Protein AF-0000000068905122 (afdb_homodimer)

Solvent-accessible surface area (backbone atoms only — not comparable to full-atom values): 14525 Å² total; per-residue (Å²): 110,71,64,57,56,52,46,52,52,68,70,44,74,23,54,76,51,23,64,43,33,35,35,34,49,34,92,46,61,71,64,50,44,48,46,44,34,70,67,63,60,36,47,72,39,77,87,53,64,41,82,82,46,101,44,57,51,46,34,27,42,34,54,94,25,31,40,35,43,33,44,44,88,70,76,55,68,84,64,88,59,64,88,49,57,88,70,36,57,28,42,29,34,28,23,74,31,49,69,41,43,48,59,54,44,67,71,41,76,86,61,75,55,64,42,88,77,41,31,34,53,49,85,77,51,36,36,28,40,28,56,126,113,70,62,56,56,52,46,51,53,67,71,43,74,22,52,75,51,23,65,42,33,35,34,35,47,33,92,46,59,70,64,51,45,48,45,45,34,69,66,63,60,37,47,74,40,77,87,55,65,41,82,82,45,100,45,58,51,46,34,26,43,34,54,94,23,31,40,34,42,33,43,44,89,71,76,54,68,84,63,90,60,64,88,50,59,88,71,34,55,28,42,28,33,30,23,73,32,48,70,42,44,47,59,55,44,68,70,41,75,85,59,74,53,64,45,88,75,42,32,32,56,47,85,78,51,37,35,28,42,27,57,127

pLDDT: mean 80.78, std 16.82, range [35.19, 97.88]

Sequence (264 aa):
MLQLRIRLVDAIYYGVVGVHHVGLLCKNLERSLEFYQNILGLEINEARPHDKLPYRGAWLWVGSEMIHLMELPNPDPLTGRPEHGGRDRHACIAIRDVSNLKKILEHFSSFPHFLPSCFCFTKTQNLMLSGFMLQLRIRLVDAIYYGVVGVHHVGLLCKNLERSLEFYQNILGLEINEARPHDKLPYRGAWLWVGSEMIHLMELPNPDPLTGRPEHGGRDRHACIAIRDVSNLKKILEHFSSFPHFLPSCFCFTKTQNLMLSGF

Radius of gyration: 18.65 Å; Cα contacts (8 Å, |Δi|>4): 512; chains: 2; bounding box: 43×61×41 Å

Foldseek 3Di:
DVVVVVVVCVVDDPDDDDAAEDEWEDQDAVVVCCCCCVQVVWDWDVVDDPVVDPFDWTWTDQDNHIYIYTHDDDPDDLPPDDPDLVVPDAAEHEDADVVVSVVSVVVVVPQPDCDPAWHCTDSRGSYTYHHD/DVVVVVVVCVVDDPDDDDAAEDEWEDQDAVVVCCCCCVQVVWDWDVVDDPVVDPFDWTWTDQDNHIYIYTHDDDPDDLPPDDPDLVVPDAAEHEDADVVVSVVSVVVVVPQPDCDDAWHCGDSRGSYTYHHD

Structure (mmCIF, N/CA/C/O backbone):
data_AF-0000000068905122-model_v1
#
loop_
_entity.id
_entity.type
_entity.pdbx_description
1 polymer '(rape) hypothetical protein'
#
loop_
_atom_site.group_PDB
_atom_site.id
_atom_site.type_symbol
_atom_site.label_atom_id
_atom_site.label_alt_id
_atom_site.label_comp_id
_atom_site.label_asym_id
_atom_site.label_entity_id
_atom_site.label_seq_id
_atom_site.pdbx_PDB_ins_code
_atom_site.Cartn_x
_atom_site.Cartn_y
_atom_site.Cartn_z
_atom_site.occupancy
_atom_site.B_iso_or_equiv
_atom_site.auth_seq_id
_atom_site.auth_comp_id
_atom_site.auth_asym_id
_atom_site.auth_atom_id
_atom_site.pdbx_PDB_model_num
ATOM 1 N N . MET A 1 1 ? -1.187 -32.312 -12.195 1 35.53 1 MET A N 1
ATOM 2 C CA . MET A 1 1 ? -0.309 -31.156 -12.336 1 35.53 1 MET A CA 1
ATOM 3 C C . MET A 1 1 ? -0.621 -30.094 -11.281 1 35.53 1 MET A C 1
ATOM 5 O O . MET A 1 1 ? 0.291 -29.516 -10.688 1 35.53 1 MET A O 1
ATOM 9 N N . LEU A 1 2 ? -1.905 -29.828 -11.117 1 43.34 2 LEU A N 1
ATOM 10 C CA . LEU A 1 2 ? -2.41 -28.969 -10.062 1 43.34 2 LEU A CA 1
ATOM 11 C C . LEU A 1 2 ? -2.055 -29.516 -8.68 1 43.34 2 LEU A C 1
ATOM 13 O O . LEU A 1 2 ? -1.787 -28.75 -7.754 1 43.34 2 LEU A O 1
ATOM 17 N N . GLN A 1 3 ? -2.135 -30.781 -8.641 1 45.09 3 GLN A N 1
ATOM 18 C CA . GLN A 1 3 ? -1.901 -31.469 -7.383 1 45.09 3 GLN A CA 1
ATOM 19 C C . GLN A 1 3 ? -0.448 -31.344 -6.938 1 45.09 3 GLN A C 1
ATOM 21 O O . GLN A 1 3 ? -0.168 -31.172 -5.75 1 45.09 3 GLN A O 1
ATOM 26 N N . LEU A 1 4 ? 0.314 -31.531 -7.801 1 45.06 4 LEU A N 1
ATOM 27 C CA . LEU A 1 4 ? 1.736 -31.469 -7.48 1 45.06 4 LEU A CA 1
ATOM 28 C C . LEU A 1 4 ? 2.139 -30.062 -7.051 1 45.06 4 LEU A C 1
ATOM 30 O O . LEU A 1 4 ? 3.016 -29.891 -6.199 1 45.06 4 LEU A O 1
ATOM 34 N N . ARG A 1 5 ? 1.542 -29.109 -7.773 1 49.78 5 ARG A N 1
ATOM 35 C CA . ARG A 1 5 ? 1.808 -27.688 -7.527 1 49.78 5 ARG A CA 1
ATOM 36 C C . ARG A 1 5 ? 1.405 -27.297 -6.109 1 49.78 5 ARG A C 1
ATOM 38 O O . ARG A 1 5 ? 2.119 -26.547 -5.441 1 49.78 5 ARG A O 1
ATOM 45 N N . ILE A 1 6 ? 0.269 -27.844 -5.668 1 50.56 6 ILE A N 1
ATOM 46 C CA . ILE A 1 6 ? -0.214 -27.641 -4.309 1 50.56 6 ILE A CA 1
ATOM 47 C C . ILE A 1 6 ? 0.747 -28.281 -3.312 1 50.56 6 ILE A C 1
ATOM 49 O O . ILE A 1 6 ? 1.055 -27.703 -2.27 1 50.56 6 ILE A O 1
ATOM 53 N N . ARG A 1 7 ? 1.201 -29.391 -3.797 1 49.16 7 ARG A N 1
ATOM 54 C CA . ARG A 1 7 ? 2.012 -30.188 -2.871 1 49.16 7 ARG A CA 1
ATOM 55 C C . ARG A 1 7 ? 3.344 -29.5 -2.592 1 49.16 7 ARG A C 1
ATOM 57 O O . ARG A 1 7 ? 3.869 -29.578 -1.479 1 49.16 7 ARG A O 1
ATOM 64 N N . LEU A 1 8 ? 3.91 -29 -3.555 1 50.56 8 LEU A N 1
ATOM 65 C CA . LEU A 1 8 ? 5.211 -28.375 -3.344 1 50.56 8 LEU A CA 1
ATOM 66 C C . LEU A 1 8 ? 5.082 -27.141 -2.445 1 50.56 8 LEU A C 1
ATOM 68 O O . LEU A 1 8 ? 5.93 -26.922 -1.578 1 50.56 8 LEU A O 1
ATOM 72 N N . VAL A 1 9 ? 3.986 -26.344 -2.621 1 54.88 9 VAL A N 1
ATOM 73 C CA . VAL A 1 9 ? 3.777 -25.203 -1.737 1 54.88 9 VAL A CA 1
ATOM 74 C C . VAL A 1 9 ? 3.574 -25.688 -0.304 1 54.88 9 VAL A C 1
ATOM 76 O O . VAL A 1 9 ? 4.023 -25.047 0.646 1 54.88 9 VAL A O 1
ATOM 79 N N . ASP A 1 10 ? 2.938 -26.938 -0.262 1 54.91 10 ASP A N 1
ATOM 80 C CA . ASP A 1 10 ? 2.67 -27.484 1.062 1 54.91 10 ASP A CA 1
ATOM 81 C C . ASP A 1 10 ? 3.969 -27.859 1.776 1 54.91 10 ASP A C 1
ATOM 83 O O . ASP A 1 10 ? 4.059 -27.75 3.002 1 54.91 10 ASP A O 1
ATOM 87 N N . ALA A 1 11 ? 4.988 -28.234 0.983 1 60.03 11 ALA A N 1
ATOM 88 C CA . ALA A 1 11 ? 6.191 -28.719 1.653 1 60.03 11 ALA A CA 1
ATOM 89 C C . ALA A 1 11 ? 7.156 -27.578 1.946 1 60.03 11 ALA A C 1
ATOM 91 O O . ALA A 1 11 ? 7.914 -27.625 2.918 1 60.03 11 ALA A O 1
ATOM 92 N N . ILE A 1 12 ? 7.09 -26.516 1.2 1 69.25 12 ILE A N 1
ATOM 93 C CA . ILE A 1 12 ? 8.047 -25.438 1.421 1 69.25 12 ILE A CA 1
ATOM 94 C C . ILE A 1 12 ? 7.332 -24.25 2.062 1 69.25 12 ILE A C 1
ATOM 96 O O . ILE A 1 12 ? 6.496 -23.594 1.429 1 69.25 12 ILE A O 1
ATOM 100 N N . TYR A 1 13 ? 7.559 -24.219 3.369 1 81.5 13 TYR A N 1
ATOM 101 C CA . TYR A 1 13 ? 6.941 -23.141 4.129 1 81.5 13 TYR A CA 1
ATOM 102 C C . TYR A 1 13 ? 7.766 -21.875 4.031 1 81.5 13 TYR A C 1
ATOM 104 O O . TYR A 1 13 ? 8.977 -21.875 4.281 1 81.5 13 TYR A O 1
ATOM 112 N N . TYR A 1 14 ? 7.242 -20.797 3.426 1 85.19 14 TYR A N 1
ATOM 113 C CA . TYR A 1 14 ? 7.953 -19.531 3.367 1 85.19 14 TYR A CA 1
ATOM 114 C C . TYR A 1 14 ? 7.344 -18.516 4.328 1 85.19 14 TYR A C 1
ATOM 116 O O . TYR A 1 14 ? 8.016 -17.578 4.762 1 85.19 14 TYR A O 1
ATOM 124 N N . GLY A 1 15 ? 6.102 -18.703 4.777 1 89.5 15 GLY A N 1
ATOM 125 C CA . GLY A 1 15 ? 5.488 -17.969 5.871 1 89.5 15 GLY A CA 1
ATOM 126 C C . GLY A 1 15 ? 5.195 -16.516 5.52 1 89.5 15 GLY A C 1
ATOM 127 O O . GLY A 1 15 ? 6.055 -15.648 5.676 1 89.5 15 GLY A O 1
ATOM 128 N N . VAL A 1 16 ? 4.023 -16.234 5.031 1 91.5 16 VAL A N 1
ATOM 129 C CA . VAL A 1 16 ? 3.557 -14.859 4.836 1 91.5 16 VAL A CA 1
ATOM 130 C C . VAL A 1 16 ? 3.254 -14.219 6.188 1 91.5 16 VAL A C 1
ATOM 132 O O . VAL A 1 16 ? 2.504 -14.781 6.992 1 91.5 16 VAL A O 1
ATOM 135 N N . VAL A 1 17 ? 3.826 -13.023 6.496 1 94.81 17 VAL A N 1
ATOM 136 C CA . VAL A 1 17 ? 3.664 -12.383 7.797 1 94.81 17 VAL A CA 1
ATOM 137 C C . VAL A 1 17 ? 2.551 -11.344 7.727 1 94.81 17 VAL A C 1
ATOM 139 O O . VAL A 1 17 ? 1.572 -11.414 8.477 1 94.81 17 VAL A O 1
ATOM 142 N N . GLY A 1 18 ? 2.641 -10.367 6.875 1 96.94 18 GLY A N 1
ATOM 143 C CA . GLY A 1 18 ? 1.735 -9.242 6.703 1 96.94 18 GLY A CA 1
ATOM 144 C C . GLY A 1 18 ? 2.336 -8.109 5.887 1 96.94 18 GLY A C 1
ATOM 145 O O . GLY A 1 18 ? 3.432 -8.25 5.34 1 96.94 18 GLY A O 1
ATOM 146 N N . VAL A 1 19 ? 1.616 -7.059 5.742 1 97.38 19 VAL A N 1
ATOM 147 C CA . VAL A 1 19 ? 2.174 -5.867 5.109 1 97.38 19 VAL A CA 1
ATOM 148 C C . VAL A 1 19 ? 3.309 -5.312 5.969 1 97.38 19 VAL A C 1
ATOM 150 O O . VAL A 1 19 ? 3.125 -5.059 7.16 1 97.38 19 VAL A O 1
ATOM 153 N N . HIS A 1 20 ? 4.473 -5.254 5.363 1 96.62 20 HIS A N 1
ATOM 154 C CA . HIS A 1 20 ? 5.609 -4.684 6.078 1 96.62 20 HIS A CA 1
ATOM 155 C C . HIS A 1 20 ? 5.629 -3.164 5.965 1 96.62 20 HIS A C 1
ATOM 157 O O . HIS A 1 20 ? 5.812 -2.463 6.961 1 96.62 20 HIS A O 1
ATOM 163 N N . HIS A 1 21 ? 5.523 -2.715 4.766 1 96.75 21 HIS A N 1
ATOM 164 C CA . HIS A 1 21 ? 5.484 -1.275 4.539 1 96.75 21 H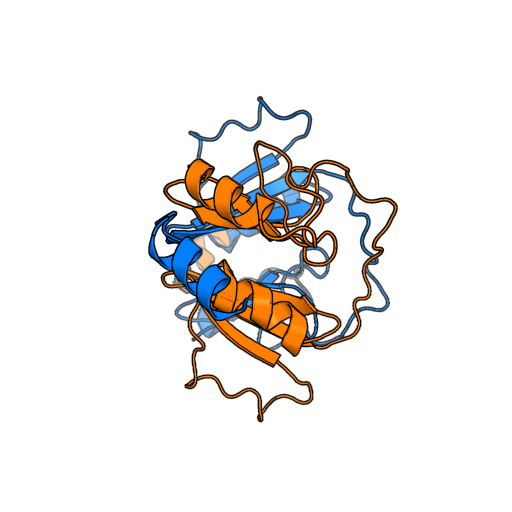IS A CA 1
ATOM 165 C C . HIS A 1 21 ? 4.84 -0.943 3.199 1 96.75 21 HIS A C 1
ATOM 167 O O . HIS A 1 21 ? 4.648 -1.828 2.361 1 96.75 21 HIS A O 1
ATOM 173 N N . VAL A 1 22 ? 4.496 0.319 3.094 1 96.5 22 VAL A N 1
ATOM 174 C CA . VAL A 1 22 ? 4.09 0.895 1.815 1 96.5 22 VAL A CA 1
ATOM 175 C C . VAL A 1 22 ? 5.059 2.008 1.42 1 96.5 22 VAL A C 1
ATOM 177 O O . VAL A 1 22 ? 5.43 2.838 2.252 1 96.5 22 VAL A O 1
ATOM 180 N N . GLY A 1 23 ? 5.504 1.913 0.199 1 94.56 23 GLY A N 1
ATOM 181 C CA . GLY A 1 23 ? 6.324 2.969 -0.371 1 94.56 23 GLY A CA 1
ATOM 182 C C . GLY A 1 23 ? 5.52 4.004 -1.138 1 94.56 23 GLY A C 1
ATOM 183 O O . GLY A 1 23 ? 4.781 3.66 -2.061 1 94.56 23 GLY A O 1
ATOM 184 N N . LEU A 1 24 ? 5.664 5.25 -0.763 1 94.38 24 LEU A N 1
ATOM 185 C CA . LEU A 1 24 ? 4.941 6.344 -1.398 1 94.38 24 LEU A CA 1
ATOM 186 C C . LEU A 1 24 ? 5.906 7.344 -2.025 1 94.38 24 LEU A C 1
ATOM 188 O O . LEU A 1 24 ? 6.926 7.691 -1.424 1 94.38 24 LEU A O 1
ATOM 192 N N . LEU A 1 25 ? 5.547 7.758 -3.205 1 93 25 LEU A N 1
ATOM 193 C CA . LEU A 1 25 ? 6.332 8.797 -3.865 1 93 25 LEU A CA 1
ATOM 194 C C . LEU A 1 25 ? 5.848 10.188 -3.461 1 93 25 LEU A C 1
ATOM 196 O O . LEU A 1 25 ? 4.645 10.406 -3.311 1 93 25 LEU A O 1
ATOM 200 N N . CYS A 1 26 ? 6.758 11.055 -3.256 1 92 26 CYS A N 1
ATOM 201 C CA . CYS A 1 26 ? 6.402 12.438 -2.971 1 92 26 CYS A CA 1
ATOM 202 C C . CYS A 1 26 ? 7.289 13.398 -3.744 1 92 26 CYS A C 1
ATOM 204 O O . CYS A 1 26 ? 8.414 13.062 -4.109 1 92 26 CYS A O 1
ATOM 206 N N . LYS A 1 27 ? 6.773 14.609 -3.975 1 91 27 LYS A N 1
ATOM 207 C CA . LYS A 1 27 ? 7.492 15.648 -4.707 1 91 27 LYS A CA 1
ATOM 208 C C . LYS A 1 27 ? 8.398 16.453 -3.773 1 91 27 LYS A C 1
ATOM 210 O O . LYS A 1 27 ? 9.453 16.938 -4.188 1 91 27 LYS A O 1
ATOM 215 N N . ASN A 1 28 ? 7.961 16.625 -2.576 1 91.5 28 ASN A N 1
ATOM 216 C CA . ASN A 1 28 ? 8.656 17.406 -1.555 1 91.5 28 ASN A CA 1
ATOM 217 C C . ASN A 1 28 ? 8.609 16.703 -0.197 1 91.5 28 ASN A C 1
ATOM 219 O O . ASN A 1 28 ? 7.551 16.609 0.419 1 91.5 28 ASN A O 1
ATOM 223 N N . LEU A 1 29 ? 9.773 16.281 0.259 1 92.88 29 LEU A N 1
ATOM 224 C CA . LEU A 1 29 ? 9.852 15.461 1.467 1 92.88 29 LEU A CA 1
ATOM 225 C C . LEU A 1 29 ? 9.414 16.25 2.689 1 92.88 29 LEU A C 1
ATOM 227 O O . LEU A 1 29 ? 8.648 15.758 3.518 1 92.88 29 LEU A O 1
ATOM 231 N N . GLU A 1 30 ? 9.898 17.5 2.789 1 91.44 30 GLU A N 1
ATOM 232 C CA . GLU A 1 30 ? 9.57 18.328 3.949 1 91.44 30 GLU A CA 1
ATOM 233 C C . GLU A 1 30 ? 8.07 18.562 4.051 1 91.44 30 GLU A C 1
ATOM 235 O O . GLU A 1 30 ? 7.492 18.484 5.137 1 91.44 30 GLU A O 1
ATOM 240 N N . ARG A 1 31 ? 7.441 18.812 2.934 1 86.69 31 ARG A N 1
ATOM 241 C CA . ARG A 1 31 ? 5.996 19.016 2.922 1 86.69 31 ARG A CA 1
ATOM 242 C C . ARG A 1 31 ? 5.262 17.75 3.336 1 86.69 31 ARG A C 1
ATOM 244 O O . ARG A 1 31 ? 4.285 17.812 4.09 1 86.69 31 ARG A O 1
ATOM 251 N N . SER A 1 32 ? 5.691 16.641 2.791 1 89.69 32 SER A N 1
ATOM 252 C CA . SER A 1 32 ? 5.074 15.367 3.164 1 89.69 32 SER A CA 1
ATOM 253 C C . SER A 1 32 ? 5.246 15.086 4.652 1 89.69 32 SER A C 1
ATOM 255 O O . SER A 1 32 ? 4.312 14.625 5.316 1 89.69 32 SER A O 1
ATOM 257 N N . LEU A 1 33 ? 6.379 15.383 5.156 1 90.06 33 LEU A N 1
ATOM 258 C CA . LEU A 1 33 ? 6.652 15.117 6.566 1 90.06 33 LEU A CA 1
ATOM 259 C C . LEU A 1 33 ? 5.805 16.016 7.465 1 90.06 33 LEU A C 1
ATOM 261 O O . LEU A 1 33 ? 5.422 15.609 8.562 1 90.06 33 LEU A O 1
ATOM 265 N N . GLU A 1 34 ? 5.438 17.172 7.008 1 84.81 34 GLU A N 1
ATOM 266 C CA . GLU A 1 34 ? 4.516 18.016 7.754 1 84.81 34 GLU A CA 1
ATOM 267 C C . GLU A 1 34 ? 3.176 17.328 7.973 1 84.81 34 GLU A C 1
ATOM 269 O O . GLU A 1 34 ? 2.611 17.375 9.07 1 84.81 34 GLU A O 1
ATOM 274 N N . PHE A 1 35 ? 2.752 16.641 6.996 1 83.31 35 PHE A N 1
ATOM 275 C CA . PHE A 1 35 ? 1.479 15.938 7.102 1 83.31 35 PHE A CA 1
ATOM 276 C C . PHE A 1 35 ? 1.614 14.695 7.98 1 83.31 35 PHE A C 1
ATOM 278 O O . PHE A 1 35 ? 0.872 14.531 8.953 1 83.31 35 PHE A O 1
ATOM 285 N N . TYR A 1 36 ? 2.568 13.867 7.676 1 90.5 36 TYR A N 1
ATOM 286 C CA . TYR A 1 36 ? 2.643 12.547 8.297 1 90.5 36 TYR A CA 1
ATOM 287 C C . TYR A 1 36 ? 3.102 12.656 9.75 1 90.5 36 TYR A C 1
ATOM 289 O O . TYR A 1 36 ? 2.646 11.898 10.602 1 90.5 36 TYR A O 1
ATOM 297 N N . GLN A 1 37 ? 3.992 13.586 9.969 1 90.62 37 GLN A N 1
ATOM 298 C CA . GLN A 1 37 ? 4.477 13.719 11.336 1 90.62 37 GLN A CA 1
ATOM 299 C C . GLN A 1 37 ? 3.607 14.688 12.133 1 90.62 37 GLN A C 1
ATOM 301 O O . GLN A 1 37 ? 3.152 14.359 13.234 1 90.62 37 GLN A O 1
ATOM 306 N N . ASN A 1 38 ? 3.303 15.828 11.594 1 83.75 38 ASN A N 1
ATOM 307 C CA . ASN A 1 38 ? 2.686 16.891 12.391 1 83.75 38 ASN A CA 1
ATOM 308 C C . ASN A 1 38 ? 1.17 16.719 12.453 1 83.75 38 ASN A C 1
ATOM 310 O O . ASN A 1 38 ? 0.543 17.109 13.445 1 83.75 38 ASN A O 1
ATOM 314 N N . ILE A 1 39 ? 0.672 16.156 11.438 1 81.94 39 ILE A N 1
ATOM 315 C CA . ILE A 1 39 ? -0.778 16 11.43 1 81.94 39 ILE A CA 1
ATOM 316 C C . ILE A 1 39 ? -1.146 14.594 11.891 1 81.94 39 ILE A C 1
ATOM 318 O O . ILE A 1 39 ? -1.949 14.422 12.805 1 81.94 39 ILE A O 1
ATOM 322 N N . LEU A 1 40 ? -0.486 13.594 11.289 1 86.38 40 LEU A N 1
ATOM 323 C CA . LEU A 1 40 ? -0.854 12.227 11.633 1 86.38 40 LEU A CA 1
ATOM 324 C C . LEU A 1 40 ? -0.09 11.75 12.867 1 86.38 40 LEU A C 1
ATOM 326 O O . LEU A 1 40 ? -0.405 10.703 13.43 1 86.38 40 LEU A O 1
ATOM 330 N N . GLY A 1 41 ? 0.927 12.461 13.203 1 88.12 41 GLY A N 1
ATOM 331 C CA . GLY A 1 41 ? 1.648 12.156 14.43 1 88.12 41 GLY A CA 1
ATOM 332 C C . GLY A 1 41 ? 2.545 10.938 14.305 1 88.12 41 GLY A C 1
ATOM 333 O O . GLY A 1 41 ? 2.859 10.289 15.305 1 88.12 41 GLY A O 1
ATOM 334 N N . LEU A 1 42 ? 2.93 10.586 13.117 1 93.06 42 LEU A N 1
ATOM 335 C CA . LEU A 1 42 ? 3.77 9.406 12.938 1 93.06 42 LEU A CA 1
ATOM 336 C C . LEU A 1 42 ? 5.211 9.703 13.328 1 93.06 42 LEU A C 1
ATOM 338 O O . LEU A 1 42 ? 5.68 10.836 13.188 1 93.06 42 LEU A O 1
ATOM 342 N N . GLU A 1 43 ? 5.867 8.648 13.805 1 95.56 43 GLU A N 1
ATOM 343 C CA . GLU A 1 43 ? 7.258 8.773 14.234 1 95.56 43 GLU A CA 1
ATOM 344 C C . GLU A 1 43 ? 8.211 8.242 13.172 1 95.56 43 GLU A C 1
ATOM 346 O O . GLU A 1 43 ? 7.945 7.219 12.539 1 95.56 43 GLU A O 1
ATOM 351 N N . ILE A 1 44 ? 9.352 8.906 13.062 1 95.69 44 ILE A N 1
ATOM 352 C CA . ILE A 1 44 ? 10.391 8.453 12.148 1 95.69 44 ILE A CA 1
ATOM 353 C C . ILE A 1 44 ? 11.078 7.211 12.711 1 95.69 44 ILE A C 1
ATOM 355 O O . ILE A 1 44 ? 11.359 7.145 13.914 1 95.69 44 ILE A O 1
ATOM 359 N N . ASN A 1 45 ? 11.227 6.199 11.891 1 96.25 45 ASN A N 1
ATOM 360 C CA . ASN A 1 45 ? 12.109 5.086 12.227 1 96.25 45 ASN A CA 1
ATOM 361 C C . ASN A 1 45 ? 13.555 5.395 11.867 1 96.25 45 ASN A C 1
ATOM 363 O O . ASN A 1 45 ? 13.977 5.199 10.719 1 96.25 45 ASN A O 1
ATOM 367 N N . GLU A 1 46 ? 14.367 5.738 12.773 1 89.69 46 GLU A N 1
ATOM 368 C CA . GLU A 1 46 ? 15.742 6.18 12.562 1 89.69 46 GLU A CA 1
ATOM 369 C C . GLU A 1 46 ? 16.656 5 12.258 1 89.69 46 GLU A C 1
ATOM 371 O O . GLU A 1 46 ? 17.781 5.188 11.781 1 89.69 46 GLU A O 1
ATOM 376 N N . ALA A 1 47 ? 16.203 3.855 12.586 1 89.81 47 ALA A N 1
ATOM 377 C CA . ALA A 1 47 ? 17.016 2.67 12.344 1 89.81 47 ALA A CA 1
ATOM 378 C C . ALA A 1 47 ? 17.109 2.359 10.852 1 89.81 47 ALA A C 1
ATOM 380 O O . ALA A 1 47 ? 17.984 1.604 10.414 1 89.81 47 ALA A O 1
ATOM 381 N N . ARG A 1 48 ? 16.125 2.869 10.117 1 85.94 48 ARG A N 1
ATOM 382 C CA . ARG A 1 48 ? 16.172 2.717 8.664 1 85.94 48 ARG A CA 1
ATOM 383 C C . ARG A 1 48 ? 16.75 3.965 8 1 85.94 48 ARG A C 1
ATOM 385 O O . ARG A 1 48 ? 16 4.891 7.664 1 85.94 48 ARG A O 1
ATOM 392 N N . PRO A 1 49 ? 18.031 3.881 7.812 1 72.38 49 PRO A N 1
ATOM 393 C CA . PRO A 1 49 ? 18.656 5.109 7.312 1 72.38 49 PRO A CA 1
ATOM 394 C C . PRO A 1 49 ? 18.266 5.422 5.867 1 72.38 49 PRO A C 1
ATOM 396 O O . PRO A 1 49 ? 18.109 4.508 5.055 1 72.38 49 PRO A O 1
ATOM 399 N N . HIS A 1 50 ? 18.062 6.703 5.66 1 73.56 50 HIS A N 1
ATOM 400 C CA . HIS A 1 50 ? 17.766 7.188 4.316 1 73.56 50 HIS A CA 1
ATOM 401 C C . HIS A 1 50 ? 19.047 7.477 3.543 1 73.56 50 HIS A C 1
ATOM 403 O O . HIS A 1 50 ? 19.031 7.562 2.314 1 73.56 50 HIS A O 1
ATOM 409 N N . ASP A 1 51 ? 20.094 7.453 4.191 1 77.44 51 ASP A N 1
ATOM 410 C CA . ASP A 1 51 ? 21.344 7.863 3.555 1 77.44 51 ASP A CA 1
ATOM 411 C C . ASP A 1 51 ? 21.922 6.734 2.705 1 77.44 51 ASP A C 1
ATOM 413 O O . ASP A 1 51 ? 22.844 6.953 1.92 1 77.44 51 ASP A O 1
ATOM 417 N N . LYS A 1 52 ? 21.297 5.656 2.799 1 80.81 52 LYS A N 1
ATOM 418 C CA . LYS A 1 52 ? 21.844 4.531 2.041 1 80.81 52 LYS A CA 1
ATOM 419 C C . LYS A 1 52 ? 21.172 4.414 0.677 1 80.81 52 LYS A C 1
ATOM 421 O O . LYS A 1 52 ? 21.594 3.613 -0.161 1 80.81 52 LYS A O 1
ATOM 426 N N . LEU A 1 53 ? 20.219 5.254 0.52 1 87.06 53 LEU A N 1
ATOM 427 C CA . LEU A 1 53 ? 19.5 5.215 -0.751 1 87.06 53 LEU A CA 1
ATOM 428 C C . LEU A 1 53 ? 19.859 6.426 -1.608 1 87.06 53 LEU A C 1
ATOM 430 O O . LEU A 1 53 ? 20.203 7.484 -1.081 1 87.06 53 LEU A O 1
ATOM 434 N N . PRO A 1 54 ? 19.875 6.309 -2.857 1 91.25 54 PRO A N 1
ATOM 435 C CA . PRO A 1 54 ? 20.281 7.387 -3.76 1 91.25 54 PRO A CA 1
ATOM 436 C C . PRO A 1 54 ? 19.188 8.445 -3.943 1 91.25 54 PRO A C 1
ATOM 438 O O . PRO A 1 54 ? 19.078 9.039 -5.02 1 91.25 54 PRO A O 1
ATOM 441 N N . TYR A 1 55 ? 18.312 8.586 -3.062 1 94.44 55 TYR A N 1
ATOM 442 C CA . TYR A 1 55 ? 17.266 9.602 -3.062 1 94.44 55 TYR A CA 1
ATOM 443 C C . TYR A 1 55 ? 16.875 9.992 -1.641 1 94.44 55 TYR A C 1
ATOM 445 O O . TYR A 1 55 ? 17.109 9.227 -0.698 1 94.44 55 TYR A O 1
ATOM 453 N N . ARG A 1 56 ? 16.359 11.164 -1.487 1 95.06 56 ARG A N 1
ATOM 454 C CA . ARG A 1 56 ? 15.867 11.594 -0.182 1 95.06 56 ARG A CA 1
ATOM 455 C C . ARG A 1 56 ? 14.578 10.875 0.187 1 95.06 56 ARG A C 1
ATOM 457 O O . ARG A 1 56 ? 13.734 10.617 -0.675 1 95.06 56 ARG A O 1
ATOM 464 N N . GLY A 1 57 ? 14.461 10.531 1.472 1 95.88 57 GLY A N 1
ATOM 465 C CA . GLY A 1 57 ? 13.258 9.875 1.968 1 95.88 57 GLY A CA 1
ATOM 466 C C . GLY A 1 57 ? 13.219 9.773 3.48 1 95.88 57 GLY A C 1
ATOM 467 O O . GLY A 1 57 ? 14.039 10.383 4.172 1 95.88 57 GLY A O 1
ATOM 468 N N . ALA A 1 58 ? 12.188 9.109 3.951 1 95.75 58 ALA A N 1
ATOM 469 C CA . ALA A 1 58 ? 12.008 8.867 5.379 1 95.75 58 ALA A CA 1
ATOM 470 C C . ALA A 1 58 ? 11.141 7.633 5.617 1 95.75 58 ALA A C 1
ATOM 472 O O . ALA A 1 58 ? 10.195 7.375 4.863 1 95.75 58 ALA A O 1
ATOM 473 N N . TRP A 1 59 ? 11.516 6.938 6.645 1 97.19 59 TRP A N 1
ATOM 474 C CA . TRP A 1 59 ? 10.703 5.824 7.121 1 97.19 59 TRP A CA 1
ATOM 475 C C . TRP A 1 59 ? 9.898 6.227 8.359 1 97.19 59 TRP A C 1
ATOM 477 O O . TRP A 1 59 ? 10.461 6.75 9.32 1 97.19 59 TRP A O 1
ATOM 487 N N . LEU A 1 60 ? 8.578 6.012 8.266 1 96.75 60 LEU A N 1
ATOM 488 C CA . LEU A 1 60 ? 7.707 6.371 9.383 1 96.75 60 LEU A CA 1
ATOM 489 C C . LEU A 1 60 ? 6.941 5.152 9.891 1 96.75 60 LEU A C 1
ATOM 491 O O . LEU A 1 60 ? 6.395 4.387 9.094 1 96.75 60 LEU A O 1
ATOM 495 N N . TRP A 1 61 ? 6.895 5.008 11.172 1 97.44 61 TRP A N 1
ATOM 496 C CA . TRP A 1 61 ? 6.066 3.967 11.766 1 97.44 61 TRP A CA 1
ATOM 497 C C . TRP A 1 61 ? 4.586 4.297 11.617 1 97.44 61 TRP A C 1
ATOM 499 O O . TRP A 1 61 ? 4.176 5.449 11.781 1 97.44 61 TRP A O 1
ATOM 509 N N . VAL A 1 62 ? 3.803 3.387 11.312 1 97.19 62 VAL A N 1
ATOM 510 C CA . VAL A 1 62 ? 2.346 3.428 11.367 1 97.19 62 VAL A CA 1
ATOM 511 C C . VAL A 1 62 ? 1.813 2.1 11.906 1 97.19 62 VAL A C 1
ATOM 513 O O . VAL A 1 62 ? 1.64 1.143 11.148 1 97.19 62 VAL A O 1
ATOM 516 N N . GLY A 1 63 ? 1.503 2.051 13.164 1 96 63 GLY A N 1
ATOM 517 C CA . GLY A 1 63 ? 1.32 0.763 13.82 1 96 63 GLY A CA 1
ATOM 518 C C . GLY A 1 63 ? 2.562 -0.107 13.781 1 96 63 GLY A C 1
ATOM 519 O O . GLY A 1 63 ? 3.652 0.341 14.148 1 96 63 GLY A O 1
ATOM 520 N N . SER A 1 64 ? 2.396 -1.363 13.484 1 96.25 64 SER A N 1
ATOM 521 C CA . SER A 1 64 ? 3.527 -2.277 13.344 1 96.25 64 SER A CA 1
ATOM 522 C C . SER A 1 64 ? 4.137 -2.203 11.953 1 96.25 64 SER A C 1
ATOM 524 O O . SER A 1 64 ? 5.184 -2.801 11.688 1 96.25 64 SER A O 1
ATOM 526 N N . GLU A 1 65 ? 3.494 -1.483 11.078 1 97.88 65 GLU A N 1
ATOM 527 C CA . GLU A 1 65 ? 3.965 -1.319 9.703 1 97.88 65 GLU A CA 1
ATOM 528 C C . GLU A 1 65 ? 4.699 0.006 9.531 1 97.88 65 GLU A C 1
ATOM 530 O O . GLU A 1 65 ? 5.016 0.683 10.508 1 97.88 65 GLU A O 1
ATOM 535 N N . MET A 1 66 ?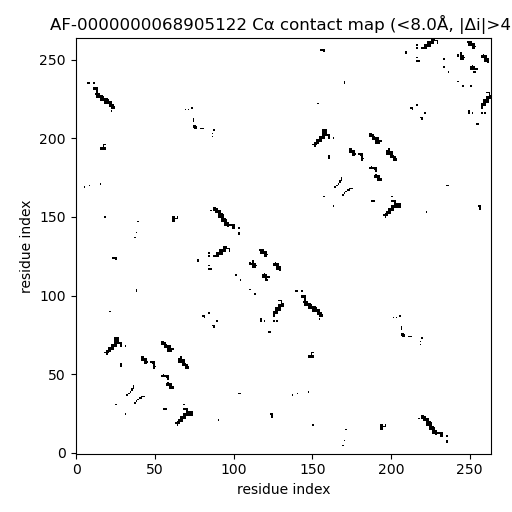 5.082 0.259 8.25 1 97.56 66 MET A N 1
ATOM 536 C CA . MET A 1 66 ? 5.781 1.515 7.988 1 97.56 66 MET A CA 1
ATOM 537 C C . MET A 1 66 ? 5.316 2.133 6.672 1 97.56 66 MET A C 1
ATOM 539 O O . MET A 1 66 ? 4.797 1.433 5.801 1 97.56 66 MET A O 1
ATOM 543 N N . ILE A 1 67 ? 5.477 3.416 6.656 1 96.62 67 ILE A N 1
ATOM 544 C CA . ILE A 1 67 ? 5.445 4.168 5.406 1 96.62 67 ILE A CA 1
ATOM 545 C C . ILE A 1 67 ? 6.859 4.59 5.02 1 96.62 67 ILE A C 1
ATOM 547 O O . ILE A 1 67 ? 7.598 5.141 5.84 1 96.62 67 ILE A O 1
ATOM 551 N N . HIS A 1 68 ? 7.238 4.254 3.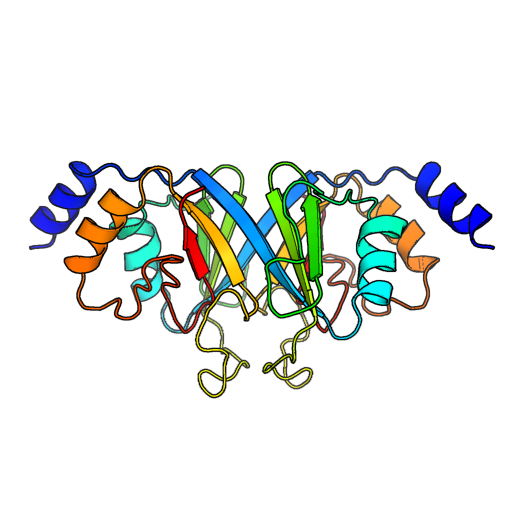846 1 95.94 68 HIS A N 1
ATOM 552 C CA . HIS A 1 68 ? 8.469 4.777 3.256 1 95.94 68 HIS A CA 1
ATOM 553 C C . HIS A 1 68 ? 8.172 5.914 2.283 1 95.94 68 HIS A C 1
ATOM 555 O O . HIS A 1 68 ? 7.656 5.684 1.189 1 95.94 68 HIS A O 1
ATOM 561 N N . LEU A 1 69 ? 8.461 7.113 2.766 1 95.19 69 LEU A N 1
ATOM 562 C CA . LEU A 1 69 ? 8.359 8.266 1.878 1 95.19 69 LEU A CA 1
ATOM 563 C C . LEU A 1 69 ? 9.602 8.383 0.998 1 95.19 69 LEU A C 1
ATOM 565 O O . LEU A 1 69 ? 10.727 8.391 1.501 1 95.19 69 LEU A O 1
ATOM 569 N N . MET A 1 70 ? 9.352 8.43 -0.301 1 95 70 MET A N 1
ATOM 570 C CA . MET A 1 70 ? 10.453 8.492 -1.26 1 95 70 MET A CA 1
ATOM 571 C C . MET A 1 70 ? 10.328 9.727 -2.152 1 95 70 MET A C 1
ATOM 573 O O . MET A 1 70 ? 9.344 9.867 -2.887 1 95 70 MET A O 1
ATOM 577 N N . GLU A 1 71 ? 11.312 10.617 -2.051 1 95.12 71 GLU A N 1
ATOM 578 C CA . GLU A 1 71 ? 11.32 11.773 -2.934 1 95.12 71 GLU A CA 1
ATOM 579 C C . GLU A 1 71 ? 11.891 11.43 -4.305 1 95.12 71 GLU A C 1
ATOM 581 O O . GLU A 1 71 ? 13.094 11.586 -4.539 1 95.12 71 GLU A O 1
ATOM 586 N N . LEU A 1 72 ? 11.039 10.992 -5.164 1 95.31 72 LEU A N 1
ATOM 587 C CA . LEU A 1 72 ? 11.336 10.523 -6.516 1 95.31 72 LEU A CA 1
ATOM 588 C C . LEU A 1 72 ? 10.266 10.977 -7.5 1 95.31 72 LEU A C 1
ATOM 590 O O . LEU A 1 72 ? 9.125 11.242 -7.102 1 95.31 72 LEU A O 1
ATOM 594 N N . PRO A 1 73 ? 10.672 11.078 -8.805 1 94.25 73 PRO A N 1
ATOM 595 C CA . PRO A 1 73 ? 9.641 11.398 -9.789 1 94.25 73 PRO A CA 1
ATOM 596 C C . PRO A 1 73 ? 8.5 10.383 -9.797 1 94.25 73 PRO A C 1
ATOM 598 O O . PRO A 1 73 ? 8.734 9.188 -9.641 1 94.25 73 PRO A O 1
ATOM 601 N N . ASN A 1 74 ? 7.312 10.859 -9.953 1 92.19 74 ASN A N 1
ATOM 602 C CA . ASN A 1 74 ? 6.117 10.031 -10.055 1 92.19 74 ASN A CA 1
ATOM 603 C C . ASN A 1 74 ? 5.734 9.766 -11.508 1 92.19 74 ASN A C 1
ATOM 605 O O . ASN A 1 74 ? 5.336 10.688 -12.219 1 92.19 74 ASN A O 1
ATOM 609 N N . PRO A 1 75 ? 5.797 8.562 -11.938 1 92.19 75 PRO A N 1
ATOM 610 C CA . PRO A 1 75 ? 5.457 8.273 -13.336 1 92.19 75 PRO A CA 1
ATOM 611 C C . PRO A 1 75 ? 3.949 8.188 -13.57 1 92.19 75 PRO A C 1
ATOM 613 O O . PRO A 1 75 ? 3.502 8.078 -14.711 1 92.19 75 PRO A O 1
ATOM 616 N N . ASP A 1 76 ? 3.139 8.203 -12.555 1 90.88 76 ASP A N 1
ATOM 617 C CA . ASP A 1 76 ? 1.697 8 -12.664 1 90.88 76 ASP A CA 1
ATOM 618 C C . ASP A 1 76 ? 0.985 9.312 -13 1 90.88 76 ASP A C 1
ATOM 620 O O . ASP A 1 76 ? 1.344 10.367 -12.484 1 90.88 76 ASP A O 1
ATOM 624 N N . PRO A 1 77 ? -0.05 9.227 -13.82 1 90.44 77 PRO A N 1
ATOM 625 C CA . PRO A 1 77 ? -0.833 10.438 -14.086 1 90.44 77 PRO A CA 1
ATOM 626 C C . PRO A 1 77 ? -1.571 10.945 -12.844 1 90.44 77 PRO A C 1
ATOM 628 O O . PRO A 1 77 ? -2.061 10.141 -12.047 1 90.44 77 PRO A O 1
ATOM 631 N N . LEU A 1 78 ? -1.631 12.211 -12.734 1 84.31 78 LEU A N 1
ATOM 632 C CA . LEU A 1 78 ? -2.354 12.82 -11.625 1 84.31 78 LEU A CA 1
ATOM 633 C C . LEU A 1 78 ? -3.809 13.086 -12 1 84.31 78 LEU A C 1
ATOM 635 O O . LEU A 1 78 ? -4.648 13.32 -11.125 1 84.31 78 LEU A O 1
ATOM 639 N N . THR A 1 79 ? -4.035 13.078 -13.312 1 85.69 79 THR A N 1
ATOM 640 C CA . THR A 1 79 ? -5.383 13.289 -13.836 1 85.69 79 THR A CA 1
ATOM 641 C C . THR A 1 79 ? -5.895 12.023 -14.516 1 85.69 79 THR A C 1
ATOM 643 O O . THR A 1 79 ? -5.125 11.102 -14.797 1 85.69 79 THR A O 1
ATOM 646 N N . GLY A 1 80 ? -7.188 12 -14.766 1 87.62 80 GLY A N 1
ATOM 647 C CA . GLY A 1 80 ? -7.75 10.852 -15.453 1 87.62 80 GLY A CA 1
ATOM 648 C C . GLY A 1 80 ? -7.863 9.625 -14.57 1 87.62 80 GLY A C 1
ATOM 649 O O . GLY A 1 80 ? -7.867 8.5 -15.062 1 87.62 80 GLY A O 1
ATOM 650 N N . ARG A 1 81 ? -7.863 9.93 -13.305 1 88.38 81 ARG A N 1
ATOM 651 C CA . ARG A 1 81 ? -7.992 8.844 -12.336 1 88.38 81 ARG A CA 1
ATOM 652 C C . ARG A 1 81 ? -9.391 8.812 -11.734 1 88.38 81 ARG A C 1
ATOM 654 O O . ARG A 1 81 ? -10.125 9.797 -11.805 1 88.38 81 ARG A O 1
ATOM 661 N N . PRO A 1 82 ? -9.719 7.547 -11.164 1 86.69 82 PRO A N 1
ATOM 662 C CA . PRO A 1 82 ? -11.039 7.48 -10.539 1 86.69 82 PRO A CA 1
ATOM 663 C C . PRO A 1 82 ? -11.25 8.562 -9.477 1 86.69 82 PRO A C 1
ATOM 665 O O . PRO A 1 82 ? -10.32 8.891 -8.734 1 86.69 82 PRO A O 1
ATOM 668 N N . GLU A 1 83 ? -12.422 9.047 -9.414 1 80.06 83 GLU A N 1
ATOM 669 C CA . GLU A 1 83 ? -12.758 10.086 -8.445 1 80.06 83 GLU A CA 1
ATOM 670 C C . GLU A 1 83 ? -12.719 9.547 -7.02 1 80.06 83 GLU A C 1
ATOM 672 O O . GLU A 1 83 ? -12.234 10.219 -6.109 1 80.06 83 GLU A O 1
ATOM 677 N N . HIS A 1 84 ? -13.234 8.367 -6.922 1 82 84 HIS A N 1
ATOM 678 C CA . HIS A 1 84 ? -13.227 7.73 -5.605 1 82 84 HIS A CA 1
ATOM 679 C C . HIS A 1 84 ? -11.977 6.891 -5.406 1 82 84 HIS A C 1
ATOM 681 O O . HIS A 1 84 ? -11.719 5.957 -6.168 1 82 84 HIS A O 1
ATOM 687 N N . GLY A 1 85 ? -11.281 7.16 -4.34 1 83.06 85 GLY A N 1
ATOM 688 C CA . GLY A 1 85 ? -10.039 6.469 -4.043 1 83.06 85 GLY A CA 1
ATOM 689 C C . GLY A 1 85 ? -10.219 4.969 -3.891 1 83.06 85 GLY A C 1
ATOM 690 O O . GLY A 1 85 ? -9.281 4.199 -4.137 1 83.06 85 GLY A O 1
ATOM 691 N N . GLY A 1 86 ? -11.422 4.613 -3.543 1 85.69 86 GLY A N 1
ATOM 692 C CA . GLY A 1 86 ? -11.727 3.199 -3.383 1 85.69 86 GLY A CA 1
ATOM 693 C C . GLY A 1 86 ? -11.766 2.443 -4.695 1 85.69 86 GLY A C 1
ATOM 694 O O . GLY A 1 86 ? -11.781 1.211 -4.711 1 85.69 86 GLY A O 1
ATOM 695 N N . ARG A 1 87 ? -11.766 3.195 -5.75 1 89.69 87 ARG A N 1
ATOM 696 C CA . ARG A 1 87 ? -11.75 2.566 -7.066 1 89.69 87 ARG A CA 1
ATOM 697 C C . ARG A 1 87 ? -10.391 2.736 -7.738 1 89.69 87 ARG A C 1
ATOM 699 O O . ARG A 1 87 ? -10.242 2.461 -8.93 1 89.69 87 ARG A O 1
ATOM 706 N N . ASP A 1 88 ? -9.438 3.238 -7.023 1 90.75 88 ASP A N 1
ATOM 707 C CA . ASP A 1 88 ? -8.039 3.375 -7.418 1 90.75 88 ASP A CA 1
ATOM 708 C C . ASP A 1 88 ? -7.125 2.568 -6.496 1 90.75 88 ASP A C 1
ATOM 710 O O . ASP A 1 88 ? -7.523 2.191 -5.395 1 90.75 88 ASP A O 1
ATOM 714 N N . ARG A 1 89 ? -5.953 2.23 -7.016 1 91.75 89 ARG A N 1
ATOM 715 C CA . ARG A 1 89 ? -4.984 1.654 -6.094 1 91.75 89 ARG A CA 1
ATOM 716 C C . ARG A 1 89 ? -4.758 2.57 -4.895 1 91.75 89 ARG A C 1
ATOM 718 O O . ARG A 1 89 ? -4.773 3.795 -5.031 1 91.75 89 ARG A O 1
ATOM 725 N N . HIS A 1 90 ? -4.613 1.95 -3.729 1 92.38 90 HIS A N 1
ATOM 726 C CA . HIS A 1 90 ? -4.438 2.777 -2.539 1 92.38 90 HIS A CA 1
ATOM 727 C C . HIS A 1 90 ? -3.867 1.964 -1.384 1 92.38 90 HIS A C 1
ATOM 729 O O . HIS A 1 90 ? -3.9 0.731 -1.408 1 92.38 90 HIS A O 1
ATOM 735 N N . ALA A 1 91 ? -3.289 2.676 -0.471 1 94.38 91 ALA A N 1
ATOM 736 C CA . ALA A 1 91 ? -3.059 2.18 0.883 1 94.38 91 ALA A CA 1
ATOM 737 C C . ALA A 1 91 ? -4.004 2.848 1.879 1 94.38 91 ALA A C 1
ATOM 739 O O . ALA A 1 91 ? -4.238 4.055 1.808 1 94.38 91 ALA A O 1
ATOM 740 N N . CYS A 1 92 ? -4.543 2.045 2.738 1 94.06 92 CYS A N 1
ATOM 741 C CA . CYS A 1 92 ? -5.488 2.578 3.713 1 94.06 92 CYS A CA 1
ATOM 742 C C . CYS A 1 92 ? -4.949 2.432 5.133 1 94.06 92 CYS A C 1
ATOM 744 O O . CYS A 1 92 ? -4.582 1.331 5.547 1 94.06 92 CYS A O 1
ATOM 746 N N . ILE A 1 93 ? -4.918 3.549 5.812 1 94.06 93 ILE A N 1
ATOM 747 C CA . ILE A 1 93 ? -4.547 3.557 7.223 1 94.06 93 ILE A CA 1
ATOM 748 C C . ILE A 1 93 ? -5.809 3.582 8.086 1 94.06 93 ILE A C 1
ATOM 750 O O . ILE A 1 93 ? -6.715 4.383 7.852 1 94.06 93 ILE A O 1
ATOM 754 N N . ALA A 1 94 ? -5.836 2.721 9.008 1 94.12 94 ALA A N 1
ATOM 755 C CA . ALA A 1 94 ? -6.961 2.664 9.938 1 94.12 94 ALA A CA 1
ATOM 756 C C . ALA A 1 94 ? -6.855 3.756 11 1 94.12 94 ALA A C 1
ATOM 758 O O . ALA A 1 94 ? -5.809 3.912 11.633 1 94.12 94 ALA A O 1
ATOM 759 N N . ILE A 1 95 ? -7.945 4.496 11.172 1 91.38 95 ILE A N 1
ATOM 760 C CA . ILE A 1 95 ? -8.078 5.551 12.172 1 91.38 95 ILE A CA 1
ATOM 761 C C . ILE A 1 95 ? -9.18 5.188 13.156 1 91.38 95 ILE A C 1
ATOM 763 O O . ILE A 1 95 ? -10.281 4.797 12.758 1 91.38 95 ILE A O 1
ATOM 767 N N . ARG A 1 96 ? -8.914 5.316 14.398 1 91.75 96 ARG A N 1
ATOM 768 C CA . ARG A 1 96 ? -9.883 4.938 15.422 1 91.75 96 ARG A CA 1
ATOM 769 C C . ARG A 1 96 ? -11.07 5.887 15.422 1 91.75 96 ARG A C 1
ATOM 771 O O . ARG A 1 96 ? -12.227 5.449 15.492 1 91.75 96 ARG A O 1
ATOM 778 N N . ASP A 1 97 ? -10.82 7.164 15.398 1 87.88 97 ASP A N 1
ATOM 779 C CA . ASP A 1 97 ? -11.875 8.172 15.43 1 87.88 97 ASP A CA 1
ATOM 780 C C . ASP A 1 97 ? -11.734 9.148 14.258 1 87.88 97 ASP A C 1
ATOM 782 O O . ASP A 1 97 ? -11.133 10.211 14.398 1 87.88 97 ASP A O 1
ATOM 786 N N . VAL A 1 98 ? -12.352 8.867 13.164 1 84.81 98 VAL A N 1
ATOM 787 C CA . VAL A 1 98 ? -12.211 9.633 11.93 1 84.81 98 VAL A CA 1
ATOM 788 C C . VAL A 1 98 ? -12.836 11.016 12.102 1 84.81 98 VAL A C 1
ATOM 790 O O . VAL A 1 98 ? -12.391 11.984 11.484 1 84.81 98 VAL A O 1
ATOM 793 N N . SER A 1 99 ? -13.836 11.094 12.906 1 83.75 99 SER A N 1
ATOM 794 C CA . SER A 1 99 ? -14.477 12.383 13.125 1 83.75 99 SER A CA 1
ATOM 795 C C . SER A 1 99 ? -13.5 13.391 13.727 1 83.75 99 SER A C 1
ATOM 797 O O . SER A 1 99 ? -13.5 14.562 13.344 1 83.75 99 SER A O 1
ATOM 799 N N . ASN A 1 100 ? -12.75 12.883 14.664 1 84.44 100 ASN A N 1
ATOM 800 C CA . ASN A 1 100 ? -11.734 13.742 15.266 1 84.44 100 ASN A CA 1
ATOM 801 C C . ASN A 1 100 ? -10.672 14.148 14.258 1 84.44 100 ASN A C 1
ATOM 803 O O . ASN A 1 100 ? -10.219 15.297 14.25 1 84.44 100 ASN A O 1
ATOM 807 N N . LEU A 1 101 ? -10.281 13.234 13.477 1 83.44 101 LEU A N 1
ATOM 808 C CA . LEU A 1 101 ? -9.297 13.547 12.445 1 83.44 101 LEU A CA 1
ATOM 809 C C . LEU A 1 101 ? -9.844 14.594 11.477 1 83.44 101 LEU A C 1
ATOM 811 O O . LEU A 1 101 ? -9.117 15.5 11.055 1 83.44 101 LEU A O 1
ATOM 815 N N . LYS A 1 102 ? -11.031 14.438 11.102 1 80.5 102 LYS A N 1
ATOM 816 C CA . LYS A 1 102 ? -11.664 15.391 10.195 1 80.5 102 LYS A CA 1
ATOM 817 C C . LYS A 1 102 ? -11.594 16.812 10.758 1 80.5 102 LYS A C 1
ATOM 819 O O . LYS A 1 102 ? -11.328 17.766 10.023 1 80.5 102 LYS A O 1
ATOM 824 N N . LYS A 1 103 ? -11.859 16.953 12.016 1 79.62 103 LYS A N 1
ATOM 825 C CA . LYS A 1 103 ? -11.805 18.25 12.664 1 79.62 103 LYS A CA 1
ATOM 826 C C . LYS A 1 103 ? -10.422 18.875 12.516 1 79.62 103 LYS A C 1
ATOM 828 O O . LYS A 1 103 ? -10.305 20.078 12.258 1 79.62 103 LYS A O 1
ATOM 833 N N . ILE A 1 104 ? -9.484 18.047 12.648 1 77.88 104 ILE A N 1
ATOM 834 C CA . ILE A 1 104 ? -8.109 18.516 12.555 1 77.88 104 ILE A CA 1
ATOM 835 C C . ILE A 1 104 ? -7.801 18.922 11.117 1 77.88 104 ILE A C 1
ATOM 837 O O . ILE A 1 104 ? -7.207 19.984 10.875 1 77.88 104 ILE A O 1
ATOM 841 N N . LEU A 1 105 ? -8.227 18.094 10.188 1 77.94 105 LEU A N 1
ATOM 842 C CA . LEU A 1 105 ? -7.91 18.344 8.781 1 77.94 105 LEU A CA 1
ATOM 843 C C . LEU A 1 105 ? -8.633 19.578 8.273 1 77.94 105 LEU A C 1
ATOM 845 O O . LEU A 1 105 ? -8.133 20.266 7.379 1 77.94 105 LEU A O 1
ATOM 849 N N . GLU A 1 106 ? -9.758 19.828 8.766 1 74.75 106 GLU A N 1
ATOM 850 C CA . GLU A 1 106 ? -10.508 21.031 8.391 1 74.75 106 GLU A CA 1
ATOM 851 C C . GLU A 1 106 ? -9.742 22.297 8.773 1 74.75 106 GLU A C 1
ATOM 853 O O . GLU A 1 106 ? -9.914 23.344 8.148 1 74.75 106 GLU A O 1
ATOM 858 N N . HIS A 1 107 ? -8.953 22.109 9.719 1 71.19 107 HIS A N 1
ATOM 859 C CA . HIS A 1 107 ? -8.164 23.266 10.164 1 71.19 107 HIS A CA 1
ATOM 860 C C . HIS A 1 107 ? -6.93 23.453 9.289 1 71.19 107 HIS A C 1
ATOM 862 O O . HIS A 1 107 ? -6.324 24.531 9.289 1 71.19 107 HIS A O 1
ATOM 868 N N . PHE A 1 108 ? -6.645 22.359 8.633 1 65.81 108 PHE A N 1
ATOM 869 C CA . PHE A 1 108 ? -5.5 22.438 7.73 1 65.81 108 PHE A CA 1
ATOM 870 C C . PHE A 1 108 ? -5.961 22.594 6.289 1 65.81 108 PHE A C 1
ATOM 872 O O . PHE A 1 108 ? -6.797 21.828 5.805 1 65.81 108 PHE A O 1
ATOM 879 N N . SER A 1 109 ? -6.188 23.75 5.652 1 56.94 109 SER A N 1
ATOM 880 C CA . SER A 1 109 ? -6.754 24.141 4.367 1 56.94 109 SER A CA 1
ATOM 881 C C . SER A 1 109 ? -6.098 23.391 3.217 1 56.94 109 SER A C 1
ATOM 883 O O . SER A 1 109 ? -6.613 23.391 2.098 1 56.94 109 SER A O 1
ATOM 885 N N . SER A 1 110 ? -4.973 22.984 3.463 1 55.56 110 SER A N 1
ATOM 886 C CA . SER A 1 110 ? -4.148 22.562 2.334 1 55.56 110 SER A CA 1
ATOM 887 C C . SER A 1 110 ? -4.473 21.141 1.912 1 55.56 110 SER A C 1
ATOM 889 O O . SER A 1 110 ? -3.928 20.641 0.924 1 55.56 110 SER A O 1
ATOM 891 N N . PHE A 1 111 ? -5.453 20.516 2.689 1 53.75 111 PHE A N 1
ATOM 892 C CA . PHE A 1 111 ? -5.676 19.141 2.266 1 53.75 111 PHE A CA 1
ATOM 893 C C . PHE A 1 111 ? -7.094 18.953 1.746 1 53.75 111 PHE A C 1
ATOM 895 O O . PHE A 1 111 ? -8.023 18.75 2.529 1 53.75 111 PHE A O 1
ATOM 902 N N . PRO A 1 112 ? -7.363 19.469 0.547 1 50 112 PRO A N 1
ATOM 903 C CA . PRO A 1 112 ? -8.727 19.641 0.04 1 50 112 PRO A CA 1
ATOM 904 C C . PRO A 1 112 ? -9.586 18.391 0.231 1 50 112 PRO A C 1
ATOM 906 O O . PRO A 1 112 ? -10.805 18.5 0.393 1 50 112 PRO A O 1
ATOM 909 N N . HIS A 1 113 ? -9.273 17.234 -0.408 1 50.28 113 HIS A N 1
ATOM 910 C CA . HIS A 1 113 ? -10.297 16.281 -0.832 1 50.28 113 HIS A CA 1
ATOM 911 C C . HIS A 1 113 ? -10.664 15.336 0.298 1 50.28 113 HIS A C 1
ATOM 913 O O . HIS A 1 113 ? -10.07 14.266 0.432 1 50.28 113 HIS A O 1
ATOM 919 N N . PHE A 1 114 ? -11.148 15.875 1.337 1 49.12 114 PHE A N 1
ATOM 920 C CA . PHE A 1 114 ? -11.711 15.016 2.373 1 49.12 114 PHE A CA 1
ATOM 921 C C . PHE A 1 114 ? -13.055 14.438 1.929 1 49.12 114 PHE A C 1
ATOM 923 O O . PHE A 1 114 ? -13.977 15.188 1.595 1 49.12 114 PHE A O 1
ATOM 930 N N . LEU A 1 115 ? -13 13.391 1.214 1 47.84 115 LEU A N 1
ATOM 931 C CA . LEU A 1 115 ? -14.312 12.766 1.058 1 47.84 115 LEU A CA 1
ATOM 932 C C . LEU A 1 115 ? -14.711 12.031 2.332 1 47.84 115 LEU A C 1
ATOM 934 O O . LEU A 1 115 ? -13.859 11.539 3.066 1 47.84 115 LEU A O 1
ATOM 938 N N . PRO A 1 116 ? -15.875 12.25 2.738 1 44.88 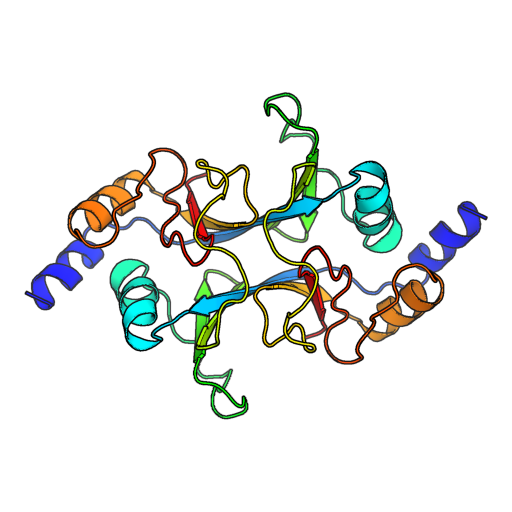116 PRO A N 1
ATOM 939 C CA . PRO A 1 116 ? -16.453 11.688 3.959 1 44.88 116 PRO A CA 1
ATOM 940 C C . PRO A 1 116 ? -15.93 10.289 4.27 1 44.88 116 PRO A C 1
ATOM 942 O O . PRO A 1 116 ? -15.719 9.945 5.434 1 44.88 116 PRO A O 1
ATOM 945 N N . SER A 1 117 ? -16.188 9.367 3.396 1 44.56 117 SER A N 1
ATOM 946 C CA . SER A 1 117 ? -15.938 7.969 3.709 1 44.56 117 SER A CA 1
ATOM 947 C C . SER A 1 117 ? -14.445 7.711 3.91 1 44.56 117 SER A C 1
ATOM 949 O O . SER A 1 117 ? -14.062 6.734 4.555 1 44.56 117 SER A O 1
ATOM 951 N N . CYS A 1 118 ? -13.586 8.102 3.014 1 48.78 118 CYS A N 1
ATOM 952 C CA . CYS A 1 118 ? -12.172 7.758 2.982 1 48.78 118 CYS A CA 1
ATOM 953 C C . CYS A 1 118 ? -11.312 9 2.773 1 48.78 118 CYS A C 1
ATOM 955 O O . CYS A 1 118 ? -11.547 9.773 1.841 1 48.78 118 CYS A O 1
ATOM 957 N N . PHE A 1 119 ? -10.945 9.711 3.975 1 51.88 119 PHE A N 1
ATOM 958 C CA . PHE A 1 119 ? -10.031 10.828 3.781 1 51.88 119 PHE A CA 1
ATOM 959 C C . PHE A 1 119 ? -8.883 10.438 2.855 1 51.88 119 PHE A C 1
ATOM 961 O O . PHE A 1 119 ? -8.109 9.539 3.17 1 51.88 119 PHE A O 1
ATOM 968 N N . CYS A 1 120 ? -9.25 10.266 1.488 1 51.44 120 CYS A N 1
ATOM 969 C CA . CYS A 1 120 ? -8.141 10.078 0.562 1 51.44 120 CYS A CA 1
ATOM 970 C C . CYS A 1 120 ? -7.23 11.305 0.548 1 51.44 120 CYS A C 1
ATOM 972 O O . CYS A 1 120 ? -7.684 12.414 0.274 1 51.44 120 CYS A O 1
ATOM 974 N N . PHE A 1 121 ? -6.438 11.461 1.629 1 51.06 121 PHE A N 1
ATOM 975 C CA . PHE A 1 121 ? -5.555 12.617 1.59 1 51.06 121 PHE A CA 1
ATOM 976 C C . PHE A 1 121 ? -5.082 12.891 0.168 1 51.06 121 PHE A C 1
ATOM 978 O O . PHE A 1 121 ? -5.504 13.867 -0.459 1 51.06 121 PHE A O 1
ATOM 985 N N . THR A 1 122 ? -3.752 12.617 -0.109 1 53.41 122 THR A N 1
ATOM 986 C CA . THR A 1 122 ? -2.975 13.32 -1.126 1 53.41 122 THR A CA 1
ATOM 987 C C . THR A 1 122 ? -3.191 12.695 -2.5 1 53.41 122 THR A C 1
ATOM 989 O O . THR A 1 122 ? -3.016 11.484 -2.672 1 53.41 122 THR A O 1
ATOM 992 N N . LYS A 1 123 ? -4.109 13.336 -3.311 1 56.06 123 LYS A N 1
ATOM 993 C CA . LYS A 1 123 ? -4.312 12.977 -4.711 1 56.06 123 LYS A CA 1
ATOM 994 C C . LYS A 1 123 ? -3.045 12.383 -5.312 1 56.06 123 LYS A C 1
ATOM 996 O O . LYS A 1 123 ? -3.115 11.57 -6.242 1 56.06 123 LYS A O 1
ATOM 1001 N N . THR A 1 124 ? -1.981 12.664 -4.641 1 64.44 124 THR A N 1
ATOM 1002 C CA . THR A 1 124 ? -0.75 12.281 -5.32 1 64.44 124 THR A CA 1
ATOM 1003 C C . THR A 1 124 ? -0.224 10.953 -4.781 1 64.44 124 THR A C 1
ATOM 1005 O O . THR A 1 124 ? 0.439 10.203 -5.5 1 64.44 124 THR A O 1
ATOM 1008 N N . GLN A 1 125 ? -0.744 10.656 -3.568 1 74.88 125 GLN A N 1
ATOM 1009 C CA . GLN A 1 125 ? -0.051 9.508 -2.99 1 74.88 125 GLN A CA 1
ATOM 1010 C C . GLN A 1 125 ? -0.987 8.312 -2.854 1 74.88 125 GLN A C 1
ATOM 1012 O O . GLN A 1 125 ? -0.549 7.207 -2.523 1 74.88 125 GLN A O 1
ATOM 1017 N N . ASN A 1 126 ? -2.262 8.438 -3.205 1 80.5 126 ASN A N 1
ATOM 1018 C CA . ASN A 1 126 ? -3.244 7.363 -3.117 1 80.5 126 ASN A CA 1
ATOM 1019 C C . ASN A 1 126 ? -3.27 6.738 -1.727 1 80.5 126 ASN A C 1
ATOM 1021 O O . ASN A 1 126 ? -3.252 5.512 -1.591 1 80.5 126 ASN A O 1
ATOM 1025 N N . LEU A 1 127 ? -3.246 7.574 -0.711 1 83.62 127 LEU A N 1
ATOM 1026 C CA . LEU A 1 127 ? -3.396 7.188 0.687 1 83.62 127 LEU A CA 1
ATOM 1027 C C . LEU A 1 127 ? -4.812 7.469 1.181 1 83.62 127 LEU A C 1
ATOM 1029 O O . LEU A 1 127 ? -5.367 8.539 0.913 1 83.62 127 LEU A O 1
ATOM 1033 N N . MET A 1 128 ? -5.398 6.5 1.846 1 82.31 128 MET A N 1
ATOM 1034 C CA . MET A 1 128 ? -6.715 6.641 2.455 1 82.31 128 MET A CA 1
ATOM 1035 C C . MET A 1 128 ? -6.625 6.551 3.975 1 82.31 128 MET A C 1
ATOM 1037 O O . MET A 1 128 ? -5.84 5.766 4.508 1 82.31 128 MET A O 1
ATOM 1041 N N . LEU A 1 129 ? -7.316 7.375 4.602 1 81.31 129 LEU A N 1
ATOM 1042 C CA . LEU A 1 129 ? -7.516 7.316 6.043 1 81.31 129 LEU A CA 1
ATOM 1043 C C . LEU A 1 129 ? -8.969 6.992 6.379 1 81.31 129 LEU A C 1
ATOM 1045 O O . LEU A 1 129 ? -9.883 7.719 5.977 1 81.31 129 LEU A O 1
ATOM 1049 N N . SER A 1 130 ? -9.164 5.91 7.047 1 83.62 130 SER A N 1
ATOM 1050 C CA . SER A 1 130 ? -10.547 5.473 7.234 1 83.62 130 SER A CA 1
ATOM 1051 C C . SER A 1 130 ? -10.727 4.793 8.586 1 83.62 130 SER A C 1
ATOM 1053 O O . SER A 1 130 ? -9.781 4.207 9.125 1 83.62 130 SER A O 1
ATOM 1055 N N . GLY A 1 131 ? -11.906 4.973 9.023 1 82.69 131 GLY A N 1
ATOM 1056 C CA . GLY A 1 131 ? -12.289 4.242 10.219 1 82.69 131 GLY A CA 1
ATOM 1057 C C . GLY A 1 131 ? -12.906 2.889 9.914 1 82.69 131 GLY A C 1
ATOM 1058 O O . GLY A 1 131 ? -13.5 2.693 8.852 1 82.69 131 GLY A O 1
ATOM 1059 N N . PHE A 1 132 ? -12.625 1.922 10.75 1 81.75 132 PHE A N 1
ATOM 1060 C CA . PHE A 1 132 ? -13.211 0.598 10.57 1 81.75 132 PHE A CA 1
ATOM 1061 C C . PHE A 1 132 ? -13.789 0.075 11.883 1 81.75 132 PHE A C 1
ATOM 1063 O O . PHE A 1 132 ? -13.32 0.447 12.961 1 81.75 132 PHE A O 1
ATOM 1070 N N . MET B 1 1 ? 1.481 30.312 16.078 1 35.19 1 MET B N 1
ATOM 1071 C CA . MET B 1 1 ? 0.621 29.688 15.086 1 35.19 1 MET B CA 1
ATOM 1072 C C . MET B 1 1 ? 0.898 28.188 15 1 35.19 1 MET B C 1
ATOM 1074 O O . MET B 1 1 ? -0.032 27.375 14.93 1 35.19 1 MET B O 1
ATOM 1078 N N . LEU B 1 2 ? 2.166 27.875 14.969 1 43.5 2 LEU B N 1
ATOM 1079 C CA . LEU B 1 2 ? 2.646 26.5 15.039 1 43.5 2 LEU B CA 1
ATOM 1080 C C . LEU B 1 2 ? 2.229 25.828 16.344 1 43.5 2 LEU B C 1
ATOM 1082 O O . LEU B 1 2 ? 1.971 24.625 16.391 1 43.5 2 LEU B O 1
ATOM 1086 N N . GLN B 1 3 ? 2.27 26.625 17.312 1 45.47 3 GLN B N 1
ATOM 1087 C CA . GLN B 1 3 ? 1.974 26.141 18.656 1 45.47 3 GLN B CA 1
ATOM 1088 C C . GLN B 1 3 ? 0.508 25.734 18.797 1 45.47 3 GLN B C 1
ATOM 1090 O O . GLN B 1 3 ? 0.188 24.75 19.438 1 45.47 3 GLN B O 1
ATOM 1095 N N . LEU B 1 4 ? -0.215 26.5 18.312 1 45.31 4 LEU B N 1
ATOM 1096 C CA . LEU B 1 4 ? -1.648 26.25 18.422 1 45.31 4 LEU B CA 1
ATOM 1097 C C . LEU B 1 4 ? -2.045 25 17.656 1 45.31 4 LEU B C 1
ATOM 1099 O O . LEU B 1 4 ? -2.939 24.266 18.062 1 45.31 4 LEU B O 1
ATOM 1103 N N . ARG B 1 5 ? -1.41 24.891 16.5 1 49.75 5 ARG B N 1
ATOM 1104 C CA . ARG B 1 5 ? -1.662 23.766 15.594 1 49.75 5 ARG B CA 1
ATOM 1105 C C . ARG B 1 5 ? -1.306 22.438 16.266 1 49.75 5 ARG B C 1
ATOM 1107 O O . ARG B 1 5 ? -2.035 21.453 16.125 1 49.75 5 ARG B O 1
ATOM 1114 N N . ILE B 1 6 ? -0.198 22.469 16.984 1 50.66 6 ILE B N 1
ATOM 1115 C CA . ILE B 1 6 ? 0.232 21.297 17.75 1 50.66 6 ILE B CA 1
ATOM 1116 C C . ILE B 1 6 ? -0.781 21 18.859 1 50.66 6 ILE B C 1
ATOM 1118 O O . ILE B 1 6 ? -1.132 19.844 19.094 1 50.66 6 ILE B O 1
ATOM 1122 N N . ARG B 1 7 ? -1.233 22.109 19.359 1 49.5 7 ARG B N 1
ATOM 1123 C CA . ARG B 1 7 ? -2.09 21.953 20.531 1 49.5 7 ARG B CA 1
ATOM 1124 C C . ARG B 1 7 ? -3.42 21.312 20.156 1 49.5 7 ARG B C 1
ATOM 1126 O O . ARG B 1 7 ? -3.973 20.516 20.922 1 49.5 7 ARG B O 1
ATOM 1133 N N . LEU B 1 8 ? -3.959 21.719 19.125 1 50.5 8 LEU B N 1
ATOM 1134 C CA . LEU B 1 8 ? -5.254 21.172 18.75 1 50.5 8 LEU B CA 1
ATOM 1135 C C . LEU B 1 8 ? -5.133 19.688 18.422 1 50.5 8 LEU B C 1
ATOM 1137 O O . LEU B 1 8 ? -6 18.891 18.797 1 50.5 8 LEU B O 1
ATOM 1141 N N . VAL B 1 9 ? -4.016 19.266 17.734 1 55 9 VAL B N 1
ATOM 1142 C CA . VAL B 1 9 ? -3.812 17.844 17.469 1 55 9 VAL B CA 1
ATOM 1143 C C . VAL B 1 9 ? -3.656 17.094 18.781 1 55 9 VAL B C 1
ATOM 1145 O O . VAL B 1 9 ? -4.117 15.953 18.906 1 55 9 VAL B O 1
ATOM 1148 N N . ASP B 1 10 ? -3.043 17.859 19.766 1 54.84 10 ASP B N 1
ATOM 1149 C CA . ASP B 1 10 ? -2.822 17.234 21.062 1 54.84 10 ASP B CA 1
ATOM 1150 C C . ASP B 1 10 ? -4.148 16.953 21.766 1 54.84 10 ASP B C 1
ATOM 1152 O O . ASP B 1 10 ? -4.273 15.961 22.484 1 54.84 10 ASP B O 1
ATOM 1156 N N . ALA B 1 11 ? -5.168 17.844 21.531 1 60 11 ALA B N 1
ATOM 1157 C CA . ALA B 1 11 ? -6.398 17.672 22.297 1 60 11 ALA B CA 1
ATOM 1158 C C . ALA B 1 11 ? -7.352 16.703 21.609 1 60 11 ALA B C 1
ATOM 1160 O O . ALA B 1 11 ? -8.141 16.016 22.266 1 60 11 ALA B O 1
ATOM 1161 N N . ILE B 1 12 ? -7.234 16.547 20.297 1 69.88 12 ILE B N 1
ATOM 1162 C CA . ILE B 1 12 ? -8.172 15.68 19.609 1 69.88 12 ILE B CA 1
ATOM 1163 C C . ILE B 1 12 ? -7.457 14.406 19.156 1 69.88 12 ILE B C 1
ATOM 1165 O O . ILE B 1 12 ? -6.582 14.445 18.297 1 69.88 12 ILE B O 1
ATOM 1169 N N . TYR B 1 13 ? -7.715 13.422 20.016 1 81.81 13 TYR B N 1
ATOM 1170 C CA . TYR B 1 13 ? -7.105 12.133 19.719 1 81.81 13 TYR B CA 1
ATOM 1171 C C . TYR B 1 13 ? -7.922 11.367 18.688 1 81.81 13 TYR B C 1
ATOM 1173 O O . TYR B 1 13 ? -9.133 11.203 18.828 1 81.81 13 TYR B O 1
ATOM 1181 N N . TYR B 1 14 ? -7.375 11.117 17.5 1 85.31 14 TYR B N 1
ATOM 1182 C CA . TYR B 1 14 ? -8.078 10.328 16.5 1 85.31 14 TYR B CA 1
ATOM 1183 C C . TYR B 1 14 ? -7.48 8.93 16.391 1 85.31 14 TYR B C 1
ATOM 1185 O O . TYR B 1 14 ? -8.156 7.992 15.961 1 85.31 14 TYR B O 1
ATOM 1193 N N . GLY B 1 15 ? -6.266 8.695 16.859 1 89.5 15 GLY B N 1
ATOM 1194 C CA . GLY B 1 15 ? -5.672 7.383 17.047 1 89.5 15 GLY B CA 1
ATOM 1195 C C . GLY B 1 15 ? -5.348 6.688 15.742 1 89.5 15 GLY B C 1
ATOM 1196 O O . GLY B 1 15 ? -6.203 6.023 15.156 1 89.5 15 GLY B O 1
ATOM 1197 N N . VAL B 1 16 ? -4.156 6.824 15.242 1 91.56 16 VAL B N 1
ATOM 1198 C CA . VAL B 1 16 ? -3.664 6.055 14.109 1 91.56 16 VAL B CA 1
ATOM 1199 C C . VAL B 1 16 ? -3.393 4.613 14.539 1 91.56 16 VAL B C 1
ATOM 1201 O O . VAL B 1 16 ? -2.674 4.375 15.516 1 91.56 16 VAL B O 1
ATOM 1204 N N . VAL B 1 17 ? -3.957 3.607 13.82 1 94.81 17 VAL B N 1
ATOM 1205 C CA . VAL B 1 17 ? -3.832 2.209 14.219 1 94.81 17 VAL B CA 1
ATOM 1206 C C . VAL B 1 17 ? -2.703 1.549 13.43 1 94.81 17 VAL B C 1
ATOM 1208 O O . VAL B 1 17 ? -1.753 1.024 14.008 1 94.81 17 VAL B O 1
ATOM 1211 N N . GLY B 1 18 ? -2.748 1.527 12.133 1 96.88 18 GLY B N 1
ATOM 1212 C CA . GLY B 1 18 ? -1.822 0.896 11.203 1 96.88 18 GLY B CA 1
ATOM 1213 C C . GLY B 1 18 ? -2.381 0.764 9.805 1 96.88 18 GLY B C 1
ATOM 1214 O O . GLY B 1 18 ? -3.459 1.282 9.508 1 96.88 18 GLY B O 1
ATOM 1215 N N . VAL B 1 19 ? -1.643 0.164 8.938 1 97.44 19 VAL B N 1
ATOM 1216 C CA . VAL B 1 19 ? -2.162 -0.148 7.613 1 97.44 19 VAL B CA 1
ATOM 1217 C C . VAL B 1 19 ? -3.316 -1.141 7.73 1 97.44 19 VAL B C 1
ATOM 1219 O O . VAL B 1 19 ? -3.17 -2.201 8.344 1 97.44 19 VAL B O 1
ATOM 1222 N N . HIS B 1 20 ? -4.461 -0.713 7.246 1 96.62 20 HIS B N 1
ATOM 1223 C CA . HIS B 1 20 ? -5.613 -1.607 7.258 1 96.62 2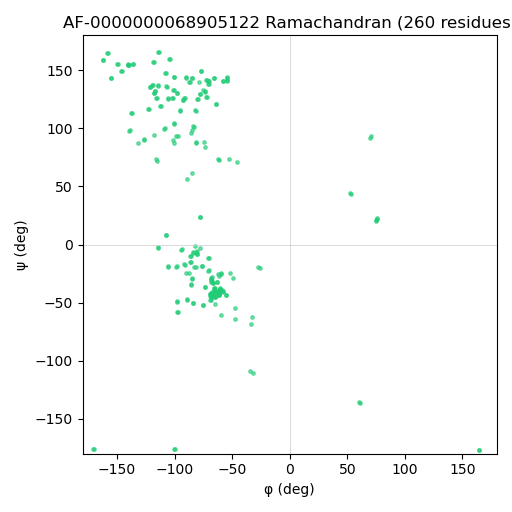0 HIS B CA 1
ATOM 1224 C C . HIS B 1 20 ? -5.609 -2.531 6.047 1 96.62 20 HIS B C 1
ATOM 1226 O O . HIS B 1 20 ? -5.816 -3.738 6.18 1 96.62 20 HIS B O 1
ATOM 1232 N N . HIS B 1 21 ? -5.457 -1.935 4.918 1 96.69 21 HIS B N 1
ATOM 1233 C CA . HIS B 1 21 ? -5.395 -2.727 3.693 1 96.69 21 HIS B CA 1
ATOM 1234 C C . HIS B 1 21 ? -4.707 -1.952 2.574 1 96.69 21 HIS B C 1
ATOM 1236 O O . HIS B 1 21 ? -4.504 -0.741 2.684 1 96.69 21 HIS B O 1
ATOM 1242 N N . VAL B 1 22 ? -4.34 -2.719 1.571 1 96.44 22 VAL B N 1
ATOM 1243 C CA . VAL B 1 22 ? -3.887 -2.154 0.305 1 96.44 22 VAL B CA 1
ATOM 1244 C C . VAL B 1 22 ? -4.824 -2.586 -0.819 1 96.44 22 VAL B C 1
ATOM 1246 O O . VAL B 1 22 ? -5.215 -3.754 -0.898 1 96.44 22 VAL B O 1
ATOM 1249 N N . GLY B 1 23 ? -5.234 -1.604 -1.565 1 94.5 23 GLY B N 1
ATOM 1250 C CA . GLY B 1 23 ? -6.027 -1.87 -2.756 1 94.5 23 GLY B CA 1
ATOM 1251 C C . GLY B 1 23 ? -5.188 -1.997 -4.016 1 94.5 23 GLY B C 1
ATOM 1252 O O . GLY B 1 23 ? -4.426 -1.091 -4.352 1 94.5 23 GLY B O 1
ATOM 1253 N N . LEU B 1 24 ? -5.332 -3.098 -4.703 1 94.12 24 LEU B N 1
ATOM 1254 C CA . LEU B 1 24 ? -4.574 -3.363 -5.922 1 94.12 24 LEU B CA 1
ATOM 1255 C C . LEU B 1 24 ? -5.508 -3.549 -7.113 1 94.12 24 LEU B C 1
ATOM 1257 O O . LEU B 1 24 ? -6.531 -4.23 -7.004 1 94.12 24 LEU B O 1
ATOM 1261 N N . LEU B 1 25 ? -5.109 -2.943 -8.195 1 92.88 25 LEU B N 1
ATOM 1262 C CA . LEU B 1 25 ? -5.859 -3.127 -9.43 1 92.88 25 LEU B CA 1
ATOM 1263 C C . LEU B 1 25 ? -5.371 -4.359 -10.18 1 92.88 25 LEU B C 1
ATOM 1265 O O . LEU B 1 25 ? -4.172 -4.637 -10.219 1 92.88 25 LEU B O 1
ATOM 1269 N N . CYS B 1 26 ? -6.281 -5.082 -10.719 1 91.56 26 CYS B N 1
ATOM 1270 C CA . CYS B 1 26 ? -5.914 -6.219 -11.555 1 91.56 26 CYS B CA 1
ATOM 1271 C C . CYS B 1 26 ? -6.773 -6.27 -12.82 1 91.56 26 CYS B C 1
ATOM 1273 O O . CYS B 1 26 ? -7.891 -5.75 -12.836 1 91.56 26 CYS B O 1
ATOM 1275 N N . LYS B 1 27 ? -6.23 -6.906 -13.859 1 90.62 27 LYS B N 1
ATOM 1276 C CA . LYS B 1 27 ? -6.918 -7.039 -15.141 1 90.62 27 LYS B CA 1
ATOM 1277 C C . LYS B 1 27 ? -7.836 -8.258 -15.148 1 90.62 27 LYS B C 1
ATOM 1279 O O . LYS B 1 27 ? -8.875 -8.25 -15.812 1 90.62 27 LYS B O 1
ATOM 1284 N N . ASN B 1 28 ? -7.43 -9.273 -14.492 1 91.06 28 ASN B N 1
ATOM 1285 C CA . ASN B 1 28 ? -8.148 -10.539 -14.414 1 91.06 28 ASN B CA 1
ATOM 1286 C C . ASN B 1 28 ? -8.148 -11.094 -12.992 1 91.06 28 ASN B C 1
ATOM 1288 O O . ASN B 1 28 ? -7.109 -11.508 -12.484 1 91.06 28 ASN B O 1
ATOM 1292 N N . LEU B 1 29 ? -9.328 -11.133 -12.391 1 92.56 29 LEU B N 1
ATOM 1293 C CA . LEU B 1 29 ? -9.461 -11.492 -10.984 1 92.56 29 LEU B CA 1
ATOM 1294 C C . LEU B 1 29 ? -9.039 -12.938 -10.75 1 92.56 29 LEU B C 1
ATOM 1296 O O . LEU B 1 29 ? -8.305 -13.234 -9.805 1 92.56 29 LEU B O 1
ATOM 1300 N N . GLU B 1 30 ? -9.516 -13.836 -11.633 1 91.06 30 GLU B N 1
ATOM 1301 C CA . GLU B 1 30 ? -9.211 -15.258 -11.461 1 91.06 30 GLU B CA 1
ATOM 1302 C C . GLU B 1 30 ? -7.707 -15.508 -11.531 1 91.06 30 GLU B C 1
ATOM 1304 O O . GLU B 1 30 ? -7.164 -16.281 -10.727 1 91.06 30 GLU B O 1
ATOM 1309 N N . ARG B 1 31 ? -7.043 -14.859 -12.445 1 86.38 31 ARG B N 1
ATOM 1310 C CA . ARG B 1 31 ? -5.594 -15.008 -12.562 1 86.38 31 ARG B CA 1
ATOM 1311 C C . ARG B 1 31 ? -4.887 -14.484 -11.32 1 86.38 31 ARG B C 1
ATOM 1313 O O . ARG B 1 31 ? -3.934 -15.094 -10.836 1 86.38 31 ARG B O 1
ATOM 1320 N N . SER B 1 32 ? -5.32 -13.32 -10.859 1 89.25 32 SER B N 1
ATOM 1321 C CA . SER B 1 32 ? -4.73 -12.766 -9.641 1 89.25 32 SER B CA 1
ATOM 1322 C C . SER B 1 32 ? -4.949 -13.688 -8.453 1 89.25 32 SER B C 1
ATOM 1324 O O . SER B 1 32 ? -4.039 -13.898 -7.645 1 89.25 32 SER B O 1
ATOM 1326 N N . LEU B 1 33 ? -6.086 -14.258 -8.375 1 89.56 33 LEU B N 1
ATOM 1327 C CA . LEU B 1 33 ? -6.406 -15.125 -7.246 1 89.56 33 LEU B CA 1
ATOM 1328 C C . LEU B 1 33 ? -5.574 -16.406 -7.293 1 89.56 33 LEU B C 1
ATOM 1330 O O . LEU B 1 33 ? -5.23 -16.969 -6.25 1 89.56 33 LEU B O 1
ATOM 1334 N N . GLU B 1 34 ? -5.195 -16.844 -8.453 1 84.69 34 GLU B N 1
ATOM 1335 C CA . GLU B 1 34 ? -4.285 -17.969 -8.57 1 84.69 34 GLU B CA 1
ATOM 1336 C C . GLU B 1 34 ? -2.959 -17.688 -7.867 1 84.69 34 GLU B C 1
ATOM 1338 O O . GLU B 1 34 ? -2.43 -18.562 -7.164 1 84.69 34 GLU B O 1
ATOM 1343 N N . PHE B 1 35 ? -2.516 -16.5 -7.984 1 83.12 35 PHE B N 1
ATOM 1344 C CA . PHE B 1 35 ? -1.254 -16.141 -7.355 1 83.12 35 PHE B CA 1
ATOM 1345 C C . PHE B 1 35 ? -1.429 -15.969 -5.852 1 83.12 35 PHE B C 1
ATOM 1347 O O . PHE B 1 35 ? -0.719 -16.594 -5.062 1 83.12 35 PHE B O 1
ATOM 1354 N N . TYR B 1 36 ? -2.385 -15.18 -5.461 1 90.06 36 TYR B N 1
ATOM 1355 C CA . TYR B 1 36 ? -2.494 -14.766 -4.066 1 90.06 36 TYR B CA 1
ATOM 1356 C C . TYR B 1 36 ? -2.99 -15.914 -3.195 1 90.06 36 TYR B C 1
ATOM 1358 O O . TYR B 1 36 ? -2.564 -16.062 -2.047 1 90.06 36 TYR B O 1
ATOM 1366 N N . GLN B 1 37 ? -3.879 -16.688 -3.762 1 90.38 37 GLN B N 1
ATOM 1367 C CA . GLN B 1 37 ? -4.398 -17.781 -2.967 1 90.38 37 GLN B CA 1
ATOM 1368 C C . GLN B 1 37 ? -3.541 -19.031 -3.133 1 90.38 37 GLN B C 1
ATOM 1370 O O . GLN B 1 37 ? -3.125 -19.641 -2.145 1 90.38 37 GLN B O 1
ATOM 1375 N N . ASN B 1 38 ? -3.207 -19.406 -4.336 1 83.44 38 ASN B N 1
ATOM 1376 C CA . ASN B 1 38 ? -2.602 -20.703 -4.578 1 83.44 38 ASN B CA 1
ATOM 1377 C C . ASN B 1 38 ? -1.09 -20.672 -4.371 1 83.44 38 ASN B C 1
ATOM 1379 O O . ASN B 1 38 ? -0.487 -21.672 -3.994 1 83.44 38 ASN B O 1
ATOM 1383 N N . ILE B 1 39 ? -0.566 -19.531 -4.613 1 81.69 39 ILE B N 1
ATOM 1384 C CA . ILE B 1 39 ? 0.882 -19.453 -4.457 1 81.69 39 ILE B CA 1
ATOM 1385 C C . ILE B 1 39 ? 1.218 -18.859 -3.09 1 81.69 39 ILE B C 1
ATOM 1387 O O . ILE B 1 39 ? 1.992 -19.438 -2.326 1 81.69 39 ILE B O 1
ATOM 1391 N N . LEU B 1 40 ? 0.57 -17.734 -2.766 1 86.12 40 LEU B N 1
ATOM 1392 C CA . LEU B 1 40 ? 0.91 -17.094 -1.502 1 86.12 40 LEU B CA 1
ATOM 1393 C C . LEU B 1 40 ? 0.104 -17.688 -0.353 1 86.12 40 LEU B C 1
ATOM 1395 O O . LEU B 1 40 ? 0.387 -17.422 0.816 1 86.12 40 LEU B O 1
ATOM 1399 N N . GLY B 1 41 ? -0.923 -18.406 -0.692 1 87.88 41 GLY B N 1
ATOM 1400 C CA . GLY B 1 41 ? -1.684 -19.109 0.33 1 87.88 41 GLY B CA 1
ATOM 1401 C C . GLY B 1 41 ? -2.594 -18.188 1.13 1 87.88 41 GLY B C 1
ATOM 1402 O O . GLY B 1 41 ? -2.947 -18.5 2.27 1 87.88 41 GLY B O 1
ATOM 1403 N N . LEU B 1 42 ? -2.945 -17.062 0.59 1 92.81 42 LEU B N 1
ATOM 1404 C CA . LEU B 1 42 ? -3.793 -16.141 1.33 1 92.81 42 LEU B CA 1
ATOM 1405 C C . LEU B 1 42 ? -5.246 -16.594 1.325 1 92.81 42 LEU B C 1
ATOM 1407 O O . LEU B 1 42 ? -5.691 -17.234 0.37 1 92.81 42 LEU B O 1
ATOM 1411 N N . GLU B 1 43 ? -5.934 -16.25 2.404 1 95.56 43 GLU B N 1
ATOM 1412 C CA . GLU B 1 43 ? -7.332 -16.625 2.549 1 95.56 43 GLU B CA 1
ATOM 1413 C C . GLU B 1 43 ? -8.266 -15.469 2.215 1 95.56 43 GLU B C 1
ATOM 1415 O O . GLU B 1 43 ? -7.992 -14.32 2.582 1 95.56 43 GLU B O 1
ATOM 1420 N N . ILE B 1 44 ? -9.391 -15.812 1.606 1 95.69 44 ILE B N 1
ATOM 1421 C CA . ILE B 1 44 ? -10.406 -14.82 1.306 1 95.69 44 ILE B CA 1
ATOM 1422 C C . ILE B 1 44 ? -11.125 -14.406 2.592 1 95.69 44 ILE B C 1
ATOM 1424 O O . ILE B 1 44 ? -11.445 -15.258 3.426 1 95.69 44 ILE B O 1
ATOM 1428 N N . ASN B 1 45 ? -11.258 -13.117 2.812 1 96.25 45 ASN B N 1
ATOM 1429 C CA . ASN B 1 45 ? -12.164 -12.617 3.842 1 96.25 45 ASN B CA 1
ATOM 1430 C C . ASN B 1 45 ? -13.602 -12.539 3.334 1 96.25 45 ASN B C 1
ATOM 1432 O O . ASN B 1 45 ? -13.984 -11.547 2.707 1 96.25 45 ASN B O 1
ATOM 1436 N N . GLU B 1 46 ? -14.422 -13.43 3.654 1 89.75 46 GLU B N 1
ATOM 1437 C CA . GLU B 1 46 ? -15.789 -13.539 3.143 1 89.75 46 GLU B CA 1
ATOM 1438 C C . GLU B 1 46 ? -16.703 -12.516 3.797 1 89.75 46 GLU B C 1
ATOM 1440 O O . GLU B 1 46 ? -17.812 -12.273 3.311 1 89.75 46 GLU B O 1
ATOM 1445 N N . ALA B 1 47 ? -16.281 -12 4.895 1 89.94 47 ALA B N 1
ATOM 1446 C CA . ALA B 1 47 ? -17.094 -11.016 5.594 1 89.94 47 ALA B CA 1
ATOM 1447 C C . ALA B 1 47 ? -17.141 -9.695 4.836 1 89.94 47 ALA B C 1
ATOM 1449 O O . ALA B 1 47 ? -18 -8.859 5.086 1 89.94 47 ALA B O 1
ATOM 1450 N N . ARG B 1 48 ? -16.141 -9.508 3.99 1 85.88 48 ARG B N 1
ATOM 1451 C CA . ARG B 1 48 ? -16.141 -8.328 3.139 1 85.88 48 ARG B CA 1
ATOM 1452 C C . ARG B 1 48 ? -16.656 -8.648 1.745 1 85.88 48 ARG B C 1
ATOM 1454 O O . ARG B 1 48 ? -15.891 -9.016 0.854 1 85.88 48 ARG B O 1
ATOM 1461 N N . PRO B 1 49 ? -17.938 -8.438 1.624 1 72.69 49 PRO B N 1
ATOM 1462 C CA . PRO B 1 49 ? -18.516 -8.883 0.354 1 72.69 49 PRO B CA 1
ATOM 1463 C C . PRO B 1 49 ? -18.094 -8.008 -0.824 1 72.69 49 PRO B C 1
ATOM 1465 O O . PRO B 1 49 ? -17.938 -6.793 -0.669 1 72.69 49 PRO B O 1
ATOM 1468 N N . HIS B 1 50 ? -17.859 -8.695 -1.917 1 73.75 50 HIS B N 1
ATOM 1469 C CA . HIS B 1 50 ? -17.531 -8.008 -3.16 1 73.75 50 HIS B CA 1
ATOM 1470 C C . HIS B 1 50 ? -18.797 -7.598 -3.912 1 73.75 50 HIS B C 1
ATOM 1472 O O . HIS B 1 50 ? -18.75 -6.727 -4.785 1 73.75 50 HIS B O 1
ATOM 1478 N N . ASP B 1 51 ? -19.859 -8.047 -3.494 1 77.38 51 ASP B N 1
ATOM 1479 C CA . ASP B 1 51 ? -21.078 -7.832 -4.254 1 77.38 51 ASP B CA 1
ATOM 1480 C C . ASP B 1 51 ? -21.656 -6.438 -3.986 1 77.38 51 ASP B C 1
ATOM 1482 O O . ASP B 1 51 ? -22.547 -5.98 -4.699 1 77.38 51 ASP B O 1
ATOM 1486 N N . LYS B 1 52 ? -21.062 -5.816 -3.092 1 80.75 52 LYS B N 1
ATOM 1487 C CA . LYS B 1 52 ? -21.594 -4.496 -2.771 1 80.75 52 LYS B CA 1
ATOM 1488 C C . LYS B 1 52 ? -20.875 -3.404 -3.568 1 80.75 52 LYS B C 1
ATOM 1490 O O . LYS B 1 52 ? -21.281 -2.238 -3.527 1 80.75 52 LYS B O 1
ATOM 1495 N N . LEU B 1 53 ? -19.922 -3.863 -4.277 1 87.19 53 LEU B N 1
ATOM 1496 C CA . LEU B 1 53 ? -19.156 -2.9 -5.07 1 87.19 53 LEU B CA 1
ATOM 1497 C C . LEU B 1 53 ? -19.469 -3.059 -6.555 1 87.19 53 LEU B C 1
ATOM 1499 O O . LEU B 1 53 ? -19.828 -4.148 -7.008 1 87.19 53 LEU B O 1
ATOM 1503 N N . PRO B 1 54 ? -19.438 -2.043 -7.293 1 91.25 54 PRO B N 1
ATOM 1504 C CA . PRO B 1 54 ? -19.812 -2.076 -8.711 1 91.25 54 PRO B CA 1
ATOM 1505 C C . PRO B 1 54 ? -18.703 -2.656 -9.594 1 91.25 54 PRO B C 1
ATOM 1507 O O . PRO B 1 54 ? -18.547 -2.246 -10.742 1 91.25 54 PRO B O 1
ATOM 1510 N N . TYR B 1 55 ? -17.844 -3.43 -9.094 1 94.44 55 TYR B N 1
ATOM 1511 C CA . TYR B 1 55 ? -16.781 -4.121 -9.82 1 94.44 55 TYR B CA 1
ATOM 1512 C C . TYR B 1 55 ? -16.453 -5.449 -9.156 1 94.44 55 TYR B C 1
ATOM 1514 O O . TYR B 1 55 ? -16.719 -5.648 -7.973 1 94.44 55 TYR B O 1
ATOM 1522 N N . ARG B 1 56 ? -15.922 -6.344 -9.914 1 95 56 ARG B N 1
ATOM 1523 C CA . ARG B 1 56 ? -15.469 -7.617 -9.359 1 95 56 ARG B CA 1
ATOM 1524 C C . ARG B 1 56 ? -14.195 -7.43 -8.539 1 95 56 ARG B C 1
ATOM 1526 O O . ARG B 1 56 ? -13.328 -6.629 -8.898 1 95 56 ARG B O 1
ATOM 1533 N N . GLY B 1 57 ? -14.117 -8.164 -7.426 1 95.75 57 GLY B N 1
ATOM 1534 C CA . GLY B 1 57 ? -12.938 -8.117 -6.574 1 95.75 57 GLY B CA 1
ATOM 1535 C C . GLY B 1 57 ? -12.938 -9.18 -5.492 1 95.75 57 GLY B C 1
ATOM 1536 O O . GLY B 1 57 ? -13.773 -10.094 -5.512 1 95.75 57 GLY B O 1
ATOM 1537 N N . ALA B 1 58 ? -11.938 -9.109 -4.656 1 95.56 58 ALA B N 1
ATOM 1538 C CA . ALA B 1 58 ? -11.805 -10.008 -3.518 1 95.56 58 ALA B CA 1
ATOM 1539 C C . ALA B 1 58 ? -10.961 -9.383 -2.416 1 95.56 58 ALA B C 1
ATOM 1541 O O . ALA B 1 58 ? -9.992 -8.672 -2.697 1 95.56 58 ALA B O 1
ATOM 1542 N N . TRP B 1 59 ? -11.383 -9.672 -1.223 1 97.19 59 TRP B N 1
ATOM 1543 C CA . TRP B 1 59 ? -10.594 -9.305 -0.049 1 97.19 59 TRP B CA 1
ATOM 1544 C C . TRP B 1 59 ? -9.828 -10.5 0.495 1 97.19 59 TRP B C 1
ATOM 1546 O O . TRP B 1 59 ? -10.414 -11.562 0.73 1 97.19 59 TRP B O 1
ATOM 1556 N N . LEU B 1 60 ? -8.5 -10.312 0.636 1 96.56 60 LEU B N 1
ATOM 1557 C CA . LEU B 1 60 ? -7.664 -11.398 1.136 1 96.56 60 LEU B CA 1
ATOM 1558 C C . LEU B 1 60 ? -6.934 -10.977 2.406 1 96.56 60 LEU B C 1
ATOM 1560 O O . LEU B 1 60 ? -6.375 -9.875 2.473 1 96.56 60 LEU B O 1
ATOM 1564 N N . TRP B 1 61 ? -6.922 -11.828 3.367 1 97.44 61 TRP B N 1
ATOM 1565 C CA . TRP B 1 61 ? -6.125 -11.602 4.566 1 97.44 61 TRP B CA 1
ATOM 1566 C C . TRP B 1 61 ? -4.637 -11.727 4.266 1 97.44 61 TRP B C 1
ATOM 1568 O O . TRP B 1 61 ? -4.219 -12.625 3.531 1 97.44 61 TRP B O 1
ATOM 1578 N N . VAL B 1 62 ? -3.852 -10.906 4.766 1 97.12 62 VAL B N 1
ATOM 1579 C CA . VAL B 1 62 ? -2.395 -11 4.816 1 97.12 62 VAL B CA 1
ATOM 1580 C C . VAL B 1 62 ? -1.894 -10.516 6.176 1 97.12 62 VAL B C 1
ATOM 1582 O O . VAL B 1 62 ? -1.695 -9.32 6.383 1 97.12 62 VAL B O 1
ATOM 1585 N N . GLY B 1 63 ? -1.635 -11.43 7.078 1 95.94 63 GLY B N 1
ATOM 1586 C CA . GLY B 1 63 ? -1.484 -11.055 8.477 1 95.94 63 GLY B CA 1
ATOM 1587 C C . GLY B 1 63 ? -2.732 -10.422 9.062 1 95.94 63 GLY B C 1
ATOM 1588 O O . GLY B 1 63 ? -3.828 -10.977 8.945 1 95.94 63 GLY B O 1
ATOM 1589 N N . SER B 1 64 ? -2.572 -9.375 9.805 1 96.31 64 SER B N 1
ATOM 1590 C CA . SER B 1 64 ? -3.707 -8.648 10.359 1 96.31 64 SER B CA 1
ATOM 1591 C C . SER B 1 64 ? -4.273 -7.648 9.359 1 96.31 64 SER B C 1
ATOM 1593 O O . SER B 1 64 ? -5.316 -7.035 9.602 1 96.31 64 SER B O 1
ATOM 1595 N N . GLU B 1 65 ? -3.598 -7.5 8.242 1 97.88 65 GLU B N 1
ATOM 1596 C CA . GLU B 1 65 ? -4.027 -6.578 7.195 1 97.88 65 GLU B CA 1
ATOM 1597 C C . GLU B 1 65 ? -4.742 -7.32 6.07 1 97.88 65 GLU B C 1
ATOM 1599 O O . GLU B 1 65 ? -5.07 -8.5 6.211 1 97.88 65 GLU B O 1
ATOM 1604 N N . MET B 1 66 ? -5.094 -6.523 5.031 1 97.56 66 MET B N 1
ATOM 1605 C CA . MET B 1 66 ? -5.766 -7.156 3.898 1 97.56 66 MET B CA 1
ATOM 1606 C C . MET B 1 66 ? -5.25 -6.594 2.578 1 97.56 66 MET B C 1
ATOM 1608 O O . MET B 1 66 ? -4.707 -5.488 2.539 1 97.56 66 MET B O 1
ATOM 1612 N N . ILE B 1 67 ? -5.395 -7.43 1.591 1 96.5 67 ILE B N 1
ATOM 1613 C CA . ILE B 1 67 ? -5.312 -6.996 0.2 1 96.5 67 ILE B CA 1
ATOM 1614 C C . ILE B 1 67 ? -6.707 -6.969 -0.417 1 96.5 67 ILE B C 1
ATOM 1616 O O . ILE B 1 67 ? -7.461 -7.941 -0.308 1 96.5 67 ILE B O 1
ATOM 1620 N N . HIS B 1 68 ? -7.055 -5.863 -0.95 1 95.88 68 HIS B N 1
ATOM 1621 C CA . HIS B 1 68 ? -8.258 -5.75 -1.763 1 95.88 68 HIS B CA 1
ATOM 1622 C C . HIS B 1 68 ? -7.93 -5.781 -3.25 1 95.88 68 HIS B C 1
ATOM 1624 O O . HIS B 1 68 ? -7.387 -4.812 -3.789 1 95.88 68 HIS B O 1
ATOM 1630 N N . LEU B 1 69 ? -8.203 -6.941 -3.848 1 95 69 LEU B N 1
ATOM 1631 C CA . LEU B 1 69 ? -8.062 -7.043 -5.297 1 95 69 LEU B CA 1
ATOM 1632 C C . LEU B 1 69 ? -9.281 -6.445 -6 1 95 69 LEU B C 1
ATOM 1634 O O . LEU B 1 69 ? -10.422 -6.805 -5.699 1 95 69 LEU B O 1
ATOM 1638 N N . MET B 1 70 ? -8.984 -5.512 -6.879 1 94.88 70 MET B N 1
ATOM 1639 C CA . MET B 1 70 ? -10.055 -4.82 -7.594 1 94.88 70 MET B CA 1
ATOM 1640 C C . MET B 1 70 ? -9.891 -4.973 -9.102 1 94.88 70 MET B C 1
ATOM 1642 O O . MET B 1 70 ? -8.891 -4.531 -9.672 1 94.88 70 MET B O 1
ATOM 1646 N N . GLU B 1 71 ? -10.867 -5.629 -9.727 1 94.81 71 GLU B N 1
ATOM 1647 C CA . GLU B 1 71 ? -10.836 -5.742 -11.18 1 94.81 71 GLU B CA 1
ATOM 1648 C C . GLU B 1 71 ? -11.367 -4.48 -11.852 1 94.81 71 GLU B C 1
ATOM 1650 O O . GLU B 1 71 ? -12.562 -4.391 -12.164 1 94.81 71 GLU B O 1
ATOM 1655 N N . LEU B 1 72 ? -10.492 -3.547 -12.07 1 95.19 72 LEU B N 1
ATOM 1656 C CA . LEU B 1 72 ? -10.758 -2.227 -12.633 1 95.19 72 LEU B CA 1
ATOM 1657 C C . LEU B 1 72 ? -9.648 -1.81 -13.594 1 95.19 72 LEU B C 1
ATOM 1659 O O . LEU B 1 72 ? -8.516 -2.293 -13.484 1 95.19 72 LEU B O 1
ATOM 1663 N N . PRO B 1 73 ? -10 -0.901 -14.547 1 94.12 73 PRO B N 1
ATOM 1664 C CA . PRO B 1 73 ? -8.938 -0.394 -15.406 1 94.12 73 PRO B CA 1
ATOM 1665 C C . PRO B 1 73 ? -7.812 0.28 -14.625 1 94.12 73 PRO B C 1
ATOM 1667 O O . PRO B 1 73 ? -8.07 0.967 -13.633 1 94.12 73 PRO B O 1
ATOM 1670 N N . ASN B 1 74 ? -6.621 0.064 -15.039 1 92 74 ASN B N 1
ATOM 1671 C CA . ASN B 1 74 ? -5.441 0.682 -14.445 1 92 74 ASN B CA 1
ATOM 1672 C C . ASN B 1 74 ? -5.027 1.939 -15.203 1 92 74 ASN B C 1
ATOM 1674 O O . ASN B 1 74 ? -4.602 1.862 -16.359 1 92 74 ASN B O 1
ATOM 1678 N N . PRO B 1 75 ? -5.094 3.07 -14.57 1 92.19 75 PRO B N 1
ATOM 1679 C CA . PRO B 1 75 ? -4.719 4.301 -15.273 1 92.19 75 PRO B CA 1
ATOM 1680 C C . PRO B 1 75 ? -3.207 4.516 -15.328 1 92.19 75 PRO B C 1
ATOM 1682 O O . PRO B 1 75 ? -2.734 5.441 -15.984 1 92.19 75 PRO B O 1
ATOM 1685 N N . ASP B 1 76 ? -2.422 3.732 -14.648 1 90.75 76 ASP B N 1
ATOM 1686 C CA . ASP B 1 76 ? -0.981 3.936 -14.539 1 90.75 76 ASP B CA 1
ATOM 1687 C C . ASP B 1 76 ? -0.244 3.307 -15.719 1 90.75 76 ASP B C 1
ATOM 1689 O O . ASP B 1 76 ? -0.604 2.221 -16.172 1 90.75 76 ASP B O 1
ATOM 1693 N N . PRO B 1 77 ? 0.813 3.957 -16.172 1 90.44 77 PRO B N 1
ATOM 1694 C CA . PRO B 1 77 ? 1.617 3.34 -17.219 1 90.44 77 PRO B CA 1
ATOM 1695 C C . PRO B 1 77 ? 2.324 2.068 -16.766 1 90.44 77 PRO B C 1
ATOM 1697 O O . PRO B 1 77 ? 2.781 1.993 -15.617 1 90.44 77 PRO B O 1
ATOM 1700 N N . LEU B 1 78 ? 2.396 1.147 -17.641 1 84.19 78 LEU B N 1
ATOM 1701 C CA . LEU B 1 78 ? 3.09 -0.1 -17.328 1 84.19 78 LEU B CA 1
ATOM 1702 C C . LEU B 1 78 ? 4.559 -0.021 -17.734 1 84.19 78 LEU B C 1
ATOM 1704 O O . LEU B 1 78 ? 5.367 -0.851 -17.328 1 84.19 78 LEU B O 1
ATOM 1708 N N . THR B 1 79 ? 4.828 0.978 -18.594 1 85.56 79 THR B N 1
ATOM 1709 C CA . THR B 1 79 ?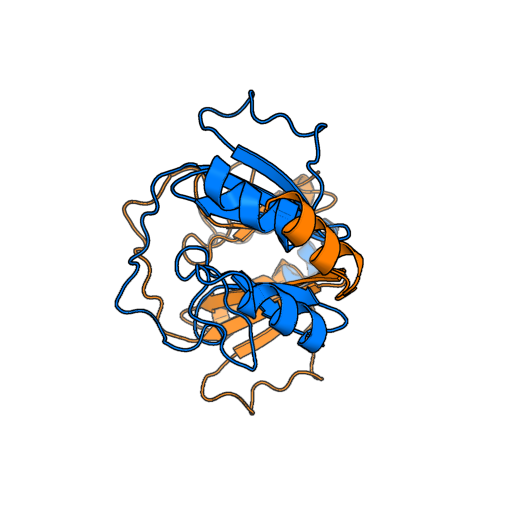 6.195 1.206 -19.062 1 85.56 79 THR B CA 1
ATOM 1710 C C . THR B 1 79 ? 6.719 2.549 -18.562 1 85.56 79 THR B C 1
ATOM 1712 O O . THR B 1 79 ? 5.945 3.379 -18.062 1 85.56 79 THR B O 1
ATOM 1715 N N . GLY B 1 80 ? 8.016 2.723 -18.672 1 87.62 80 GLY B N 1
ATOM 1716 C CA . GLY B 1 80 ? 8.594 3.994 -18.25 1 87.62 80 GLY B CA 1
ATOM 1717 C C . GLY B 1 80 ? 8.672 4.152 -16.75 1 87.62 80 GLY B C 1
ATOM 1718 O O . GLY B 1 80 ? 8.688 5.273 -16.234 1 87.62 80 GLY B O 1
ATOM 1719 N N . ARG B 1 81 ? 8.617 3.006 -16.125 1 88.31 81 ARG B N 1
ATOM 1720 C CA . ARG B 1 81 ? 8.703 3.006 -14.672 1 88.31 81 ARG B CA 1
ATOM 1721 C C . ARG B 1 81 ? 10.086 2.559 -14.211 1 88.31 81 ARG B C 1
ATOM 1723 O O . ARG B 1 81 ? 10.836 1.946 -14.977 1 88.31 81 ARG B O 1
ATOM 1730 N N . PRO B 1 82 ? 10.391 2.967 -12.875 1 86.62 82 PRO B N 1
ATOM 1731 C CA . PRO B 1 82 ? 11.695 2.523 -12.375 1 86.62 82 PRO B CA 1
ATOM 1732 C C . PRO B 1 82 ? 11.883 1.012 -12.477 1 86.62 82 PRO B C 1
ATOM 1734 O O . PRO B 1 82 ? 10.938 0.253 -12.25 1 86.62 82 PRO B O 1
ATOM 1737 N N . GLU B 1 83 ? 13.062 0.614 -12.758 1 79.88 83 GLU B N 1
ATOM 1738 C CA . GLU B 1 83 ? 13.383 -0.806 -12.883 1 79.88 83 GLU B CA 1
ATOM 1739 C C . GLU B 1 83 ? 13.289 -1.514 -11.539 1 79.88 83 GLU B C 1
ATOM 1741 O O . GLU B 1 83 ? 12.789 -2.635 -11.453 1 79.88 83 GLU B O 1
ATOM 1746 N N . HIS B 1 84 ? 13.789 -0.801 -10.578 1 81.75 84 HIS B N 1
ATOM 1747 C CA . HIS B 1 84 ? 13.734 -1.365 -9.234 1 81.75 84 HIS B CA 1
ATOM 1748 C C . HIS B 1 84 ? 12.469 -0.94 -8.508 1 81.75 84 HIS B C 1
ATOM 1750 O O . HIS B 1 84 ? 12.219 0.255 -8.32 1 81.75 84 HIS B O 1
ATOM 1756 N N . GLY B 1 85 ? 11.75 -1.899 -8.016 1 82.94 85 GLY B N 1
ATOM 1757 C CA . GLY B 1 85 ? 10.492 -1.641 -7.332 1 82.94 85 GLY B CA 1
ATOM 1758 C C . GLY B 1 85 ? 10.648 -0.758 -6.109 1 82.94 85 GLY B C 1
ATOM 1759 O O . GLY B 1 85 ? 9.711 -0.052 -5.723 1 82.94 85 GLY B O 1
ATOM 1760 N N . GLY B 1 86 ? 11.836 -0.802 -5.578 1 85.62 86 GLY B N 1
ATOM 1761 C CA . GLY B 1 86 ? 12.117 0.014 -4.406 1 85.62 86 GLY B CA 1
ATOM 1762 C C . GLY B 1 86 ? 12.18 1.498 -4.715 1 85.62 86 GLY B C 1
ATOM 1763 O O . GLY B 1 86 ? 12.18 2.326 -3.803 1 85.62 86 GLY B O 1
ATOM 1764 N N . ARG B 1 87 ? 12.219 1.776 -5.98 1 89.56 87 ARG B N 1
ATOM 1765 C CA . ARG B 1 87 ? 12.234 3.178 -6.387 1 89.56 87 ARG B CA 1
ATOM 1766 C C . ARG B 1 87 ? 10.898 3.584 -7 1 89.56 87 ARG B C 1
ATOM 1768 O O . ARG B 1 87 ? 10.781 4.66 -7.59 1 89.56 87 ARG B O 1
ATOM 1775 N N . ASP B 1 88 ? 9.93 2.721 -6.93 1 90.75 88 ASP B N 1
ATOM 1776 C CA . ASP B 1 88 ? 8.547 2.943 -7.34 1 90.75 88 ASP B CA 1
ATOM 1777 C C . ASP B 1 88 ? 7.598 2.797 -6.152 1 90.75 88 ASP B C 1
ATOM 1779 O O . ASP B 1 88 ? 7.957 2.211 -5.129 1 90.75 88 ASP B O 1
ATOM 1783 N N . ARG B 1 89 ? 6.434 3.42 -6.266 1 91.75 89 ARG B N 1
ATOM 1784 C CA . ARG B 1 89 ? 5.43 3.123 -5.25 1 91.75 89 ARG B CA 1
ATOM 1785 C C . ARG B 1 89 ? 5.18 1.622 -5.148 1 91.75 89 ARG B C 1
ATOM 1787 O O . ARG B 1 89 ? 5.207 0.913 -6.156 1 91.75 89 ARG B O 1
ATOM 1794 N N . HIS B 1 90 ? 5 1.168 -3.91 1 92.38 90 HIS B N 1
ATOM 1795 C CA . HIS B 1 90 ? 4.797 -0.266 -3.742 1 92.38 90 HIS B CA 1
ATOM 1796 C C . HIS B 1 90 ? 4.18 -0.58 -2.385 1 92.38 90 HIS B C 1
ATOM 1798 O O . HIS B 1 90 ? 4.203 0.257 -1.479 1 92.38 90 HIS B O 1
ATOM 1804 N N . ALA B 1 91 ? 3.576 -1.722 -2.324 1 94.25 91 ALA B N 1
ATOM 1805 C CA . ALA B 1 91 ? 3.299 -2.4 -1.062 1 94.25 91 ALA B CA 1
ATOM 1806 C C . ALA B 1 91 ? 4.219 -3.604 -0.873 1 94.25 91 ALA B C 1
ATOM 1808 O O . ALA B 1 91 ? 4.465 -4.359 -1.816 1 94.25 91 ALA B O 1
ATOM 1809 N N . CYS B 1 92 ? 4.723 -3.711 0.316 1 93.94 92 CYS B N 1
ATOM 1810 C CA . CYS B 1 92 ? 5.645 -4.809 0.592 1 93.94 92 CYS B CA 1
ATOM 1811 C C . CYS B 1 92 ? 5.062 -5.762 1.63 1 93.94 92 CYS B C 1
ATOM 1813 O O . CYS B 1 92 ? 4.668 -5.336 2.717 1 93.94 92 CYS B O 1
ATOM 1815 N N . ILE B 1 93 ? 5.023 -7.023 1.252 1 94 93 ILE B N 1
ATOM 1816 C CA . ILE B 1 93 ? 4.613 -8.078 2.174 1 94 93 ILE B CA 1
ATOM 1817 C C . ILE B 1 93 ? 5.848 -8.758 2.764 1 94 93 ILE B C 1
ATOM 1819 O O . ILE B 1 93 ? 6.773 -9.117 2.035 1 94 93 ILE B O 1
ATOM 1823 N N . ALA B 1 94 ? 5.836 -8.867 4.02 1 94.12 94 ALA B N 1
ATOM 1824 C CA . ALA B 1 94 ? 6.934 -9.539 4.707 1 94.12 94 ALA B CA 1
ATOM 1825 C C . ALA B 1 94 ? 6.809 -11.055 4.598 1 94.12 94 ALA B C 1
ATOM 1827 O O . ALA B 1 94 ? 5.746 -11.617 4.879 1 94.12 94 ALA B O 1
ATOM 1828 N N . ILE B 1 95 ? 7.898 -11.695 4.188 1 91.31 95 ILE B N 1
ATOM 1829 C CA . ILE B 1 95 ? 8.008 -13.148 4.07 1 91.31 95 ILE B CA 1
ATOM 1830 C C . ILE B 1 95 ? 9.078 -13.656 5.027 1 91.31 95 ILE B C 1
ATOM 1832 O O . ILE B 1 95 ? 10.188 -13.117 5.078 1 91.31 95 ILE B O 1
ATOM 1836 N N . ARG B 1 96 ? 8.773 -14.656 5.758 1 91.62 96 ARG B N 1
ATOM 1837 C CA . ARG B 1 96 ? 9.711 -15.18 6.746 1 91.62 96 ARG B CA 1
ATOM 1838 C C . ARG B 1 96 ? 10.914 -15.828 6.07 1 91.62 96 ARG B C 1
ATOM 1840 O O . ARG B 1 96 ? 12.055 -15.609 6.477 1 91.62 96 ARG B O 1
ATOM 1847 N N . ASP B 1 97 ? 10.68 -16.656 5.094 1 87.81 97 ASP B N 1
ATOM 1848 C CA . ASP B 1 97 ? 11.75 -17.359 4.391 1 87.81 97 ASP B CA 1
ATOM 1849 C C . ASP B 1 97 ? 11.656 -17.141 2.883 1 87.81 97 ASP B C 1
ATOM 1851 O O . ASP B 1 97 ? 11.07 -17.938 2.162 1 87.81 97 ASP B O 1
ATOM 1855 N N . VAL B 1 98 ? 12.281 -16.141 2.389 1 84.62 98 VAL B N 1
ATOM 1856 C CA . VAL B 1 98 ? 12.195 -15.711 0.995 1 84.62 98 VAL B CA 1
ATOM 1857 C C . VAL B 1 98 ? 12.836 -16.766 0.094 1 84.62 98 VAL B C 1
ATOM 1859 O O . VAL B 1 98 ? 12.422 -16.938 -1.055 1 84.62 98 VAL B O 1
ATOM 1862 N N . SER B 1 99 ? 13.812 -17.438 0.597 1 83.69 99 SER B N 1
ATOM 1863 C CA . SER B 1 99 ? 14.477 -18.453 -0.208 1 83.69 99 SER B CA 1
ATOM 1864 C C . SER B 1 99 ? 13.5 -19.562 -0.593 1 83.69 99 SER B C 1
ATOM 1866 O O . SER B 1 99 ? 13.531 -20.062 -1.722 1 83.69 99 SER B O 1
ATOM 1868 N N . ASN B 1 100 ? 12.703 -19.938 0.375 1 84.31 100 ASN B N 1
ATOM 1869 C CA . ASN B 1 100 ? 11.688 -20.953 0.096 1 84.31 100 ASN B CA 1
ATOM 1870 C C . ASN B 1 100 ? 10.664 -20.453 -0.912 1 84.31 100 ASN B C 1
ATOM 1872 O O . ASN B 1 100 ? 10.234 -21.203 -1.791 1 84.31 100 ASN B O 1
ATOM 1876 N N . LEU B 1 101 ? 10.281 -19.25 -0.747 1 83.38 101 LEU B N 1
ATOM 1877 C CA . LEU B 1 101 ? 9.336 -18.672 -1.695 1 83.38 101 LEU B CA 1
ATOM 1878 C C . LEU B 1 101 ? 9.922 -18.641 -3.102 1 83.38 101 LEU B C 1
ATOM 1880 O O . LEU B 1 101 ? 9.227 -18.922 -4.078 1 83.38 101 LEU B O 1
ATOM 1884 N N . LYS B 1 102 ? 11.125 -18.266 -3.205 1 80.5 102 LYS B N 1
ATOM 1885 C CA . LYS B 1 102 ? 11.797 -18.234 -4.5 1 80.5 102 LYS B CA 1
ATOM 1886 C C . LYS B 1 102 ? 11.734 -19.594 -5.188 1 80.5 102 LYS B C 1
ATOM 1888 O O . LYS B 1 102 ? 11.508 -19.672 -6.395 1 80.5 102 LYS B O 1
ATOM 1893 N N . LYS B 1 103 ? 11.969 -20.641 -4.449 1 79.44 103 LYS B N 1
ATOM 1894 C CA . LYS B 1 103 ? 11.914 -21.984 -4.996 1 79.44 103 LYS B CA 1
ATOM 1895 C C . LYS B 1 103 ? 10.547 -22.281 -5.605 1 79.44 103 LYS B C 1
ATOM 1897 O O . LYS B 1 103 ? 10.453 -22.875 -6.676 1 79.44 103 LYS B O 1
ATOM 1902 N N . ILE B 1 104 ? 9.586 -21.828 -4.918 1 77.69 104 ILE B N 1
ATOM 1903 C CA . ILE B 1 104 ? 8.219 -22.047 -5.375 1 77.69 104 ILE B CA 1
ATOM 1904 C C . ILE B 1 104 ? 7.965 -21.234 -6.645 1 77.69 104 ILE B C 1
ATOM 1906 O O . ILE B 1 104 ? 7.398 -21.75 -7.609 1 77.69 104 ILE B O 1
ATOM 1910 N N . LEU B 1 105 ? 8.383 -20 -6.621 1 77.75 105 LEU B N 1
ATOM 1911 C CA . LEU B 1 105 ? 8.117 -19.094 -7.742 1 77.75 105 LEU B CA 1
ATOM 1912 C C . LEU B 1 105 ? 8.875 -19.547 -8.992 1 77.75 105 LEU B C 1
ATOM 1914 O O . LEU B 1 105 ? 8.414 -19.328 -10.109 1 77.75 105 LEU B O 1
ATOM 1918 N N . GLU B 1 106 ? 9.992 -20.094 -8.828 1 74.69 106 GLU B N 1
ATOM 1919 C CA . GLU B 1 106 ? 10.773 -20.625 -9.953 1 74.69 106 GLU B CA 1
ATOM 1920 C C . GLU B 1 106 ? 10.023 -21.734 -10.664 1 74.69 106 GLU B C 1
ATOM 1922 O O . GLU B 1 106 ? 10.234 -21.969 -11.859 1 74.69 106 GLU B O 1
ATOM 1927 N N . HIS B 1 107 ? 9.219 -22.328 -9.922 1 71.06 107 HIS B N 1
ATOM 1928 C CA . HIS B 1 107 ? 8.438 -23.422 -10.516 1 71.06 107 HIS B CA 1
ATOM 1929 C C . HIS B 1 107 ? 7.238 -22.875 -11.281 1 71.06 107 HIS B C 1
ATOM 1931 O O . HIS B 1 107 ? 6.656 -23.594 -12.109 1 71.06 107 HIS B O 1
ATOM 1937 N N . PHE B 1 108 ? 6.949 -21.656 -10.898 1 65.44 108 PHE B N 1
ATOM 1938 C CA . PHE B 1 108 ? 5.844 -21.016 -11.602 1 65.44 108 PHE B CA 1
ATOM 1939 C C . PHE B 1 108 ? 6.359 -20.047 -12.664 1 65.44 108 PHE B C 1
ATOM 1941 O O . PHE B 1 108 ? 7.207 -19.203 -12.375 1 65.44 108 PHE B O 1
ATOM 1948 N N . SER B 1 109 ? 6.672 -20.359 -13.953 1 56.41 109 SER B N 1
ATOM 1949 C CA . SER B 1 109 ? 7.285 -19.672 -15.078 1 56.41 109 SER B CA 1
ATOM 1950 C C . SER B 1 109 ? 6.641 -18.297 -15.297 1 56.41 109 SER B C 1
ATOM 1952 O O . SER B 1 109 ? 7.188 -17.453 -16.016 1 56.41 109 SER B O 1
ATOM 1954 N N . SER B 1 110 ? 5.465 -18.25 -14.93 1 54.47 110 SER B N 1
ATOM 1955 C CA . SER B 1 110 ? 4.668 -17.125 -15.406 1 54.47 110 SER B CA 1
ATOM 1956 C C . SER B 1 110 ? 4.973 -15.852 -14.617 1 54.47 110 SER B C 1
ATOM 1958 O O . SER B 1 110 ? 4.461 -14.773 -14.938 1 54.47 110 SER B O 1
ATOM 1960 N N . PHE B 1 111 ? 5.875 -16.016 -13.594 1 53.19 111 PHE B N 1
ATOM 1961 C CA . PHE B 1 111 ? 6.078 -14.773 -12.852 1 53.19 111 PHE B CA 1
ATOM 1962 C C . PHE B 1 111 ? 7.508 -14.273 -13.008 1 53.19 111 PHE B C 1
ATOM 1964 O O . PHE B 1 111 ? 8.406 -14.719 -12.289 1 53.19 111 PHE B O 1
ATOM 1971 N N . PRO B 1 112 ? 7.82 -13.781 -14.172 1 48.22 112 PRO B N 1
ATOM 1972 C CA . PRO B 1 112 ? 9.188 -13.5 -14.609 1 48.22 112 PRO B CA 1
ATOM 1973 C C . PRO B 1 112 ? 10 -12.742 -13.555 1 48.22 112 PRO B C 1
ATOM 1975 O O . PRO B 1 112 ? 11.227 -12.852 -13.523 1 48.22 112 PRO B O 1
ATOM 1978 N N . HIS B 1 113 ? 9.617 -11.609 -13.023 1 49.91 113 HIS B N 1
ATOM 1979 C CA . HIS B 1 113 ? 10.586 -10.617 -12.57 1 49.91 113 HIS B CA 1
ATOM 1980 C C . HIS B 1 113 ? 10.969 -10.852 -11.117 1 49.91 113 HIS B C 1
ATOM 1982 O O . HIS B 1 113 ? 10.367 -10.273 -10.211 1 49.91 113 HIS B O 1
ATOM 1988 N N . PHE B 1 114 ? 11.43 -12 -10.82 1 48.84 114 PHE B N 1
ATOM 1989 C CA . PHE B 1 114 ? 11.961 -12.203 -9.477 1 48.84 114 PHE B CA 1
ATOM 1990 C C . PHE B 1 114 ? 13.32 -11.531 -9.328 1 48.84 114 PHE B C 1
ATOM 1992 O O . PHE B 1 114 ? 14.227 -11.766 -10.133 1 48.84 114 PHE B O 1
ATOM 1999 N N . LEU B 1 115 ? 13.336 -10.32 -8.961 1 46.78 115 LEU B N 1
ATOM 2000 C CA . LEU B 1 115 ? 14.656 -9.836 -8.562 1 46.78 115 LEU B CA 1
ATOM 2001 C C . LEU B 1 115 ? 15 -10.297 -7.152 1 46.78 115 LEU B C 1
ATOM 2003 O O . LEU B 1 115 ? 14.109 -10.531 -6.336 1 46.78 115 LEU B O 1
ATOM 2007 N N . PRO B 1 116 ? 16.203 -10.672 -6.977 1 44.62 116 PRO B N 1
ATOM 2008 C CA . PRO B 1 116 ? 16.734 -11.18 -5.715 1 44.62 116 PRO B CA 1
ATOM 2009 C C . PRO B 1 116 ? 16.109 -10.523 -4.492 1 44.62 116 PRO B C 1
ATOM 2011 O O . PRO B 1 116 ? 15.852 -11.188 -3.488 1 44.62 116 PRO B O 1
ATOM 2014 N N . SER B 1 117 ? 16.391 -9.297 -4.301 1 44.38 117 SER B N 1
ATOM 20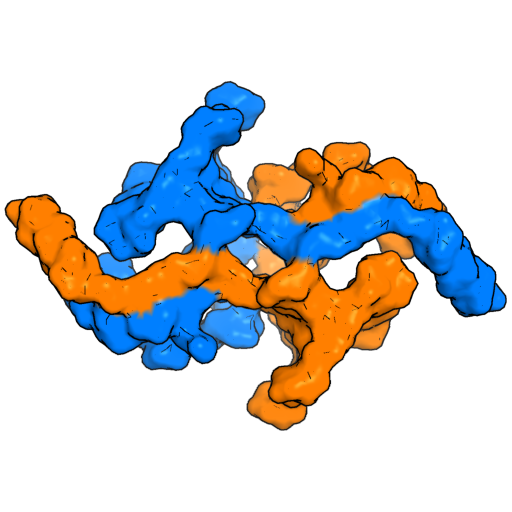15 C CA . SER B 1 117 ? 16.016 -8.648 -3.049 1 44.38 117 SER B CA 1
ATOM 2016 C C . SER B 1 117 ? 14.508 -8.695 -2.832 1 44.38 117 SER B C 1
ATOM 2018 O O . SER B 1 117 ? 14.039 -8.641 -1.695 1 44.38 117 SER B O 1
ATOM 2020 N N . CYS B 1 118 ? 13.695 -8.094 -3.762 1 46.94 118 CYS B N 1
ATOM 2021 C CA . CYS B 1 118 ? 12.258 -7.863 -3.66 1 46.94 118 CYS B CA 1
ATOM 2022 C C . CYS B 1 118 ? 11.508 -8.602 -4.762 1 46.94 118 CYS B C 1
ATOM 2024 O O . CYS B 1 118 ? 11.891 -8.539 -5.93 1 46.94 118 CYS B O 1
ATOM 2026 N N . PHE B 1 119 ? 11.031 -9.875 -4.398 1 50.28 119 PHE B N 1
ATOM 2027 C CA . PHE B 1 119 ? 10.156 -10.461 -5.41 1 50.28 119 PHE B CA 1
ATOM 2028 C C . PHE B 1 119 ? 9.031 -9.5 -5.773 1 50.28 119 PHE B C 1
ATOM 2030 O O . PHE B 1 119 ? 8.234 -9.117 -4.918 1 50.28 119 PHE B O 1
ATOM 2037 N N . CYS B 1 120 ? 9.406 -8.398 -6.562 1 50.84 120 CYS B N 1
ATOM 2038 C CA . CYS B 1 120 ? 8.336 -7.555 -7.082 1 50.84 120 CYS B CA 1
ATOM 2039 C C . CYS B 1 120 ? 7.422 -8.352 -8 1 50.84 120 CYS B C 1
ATOM 2041 O O . CYS B 1 120 ? 7.879 -8.953 -8.969 1 50.84 120 CYS B O 1
ATOM 2043 N N . PHE B 1 121 ? 6.613 -9.242 -7.391 1 50.16 121 PHE B N 1
ATOM 2044 C CA . PHE B 1 121 ? 5.73 -9.93 -8.328 1 50.16 121 PHE B CA 1
ATOM 2045 C C . PHE B 1 121 ? 5.359 -9.016 -9.492 1 50.16 121 PHE B C 1
ATOM 2047 O O . PHE B 1 121 ? 5.723 -9.281 -10.641 1 50.16 121 PHE B O 1
ATOM 2054 N N . THR B 1 122 ? 4.098 -8.57 -9.594 1 53.22 122 THR B N 1
ATOM 2055 C CA . THR B 1 122 ? 3.355 -8.234 -10.797 1 53.22 122 THR B CA 1
ATOM 2056 C C . THR B 1 122 ? 3.623 -6.789 -11.211 1 53.22 122 THR B C 1
ATOM 2058 O O . THR B 1 122 ? 3.459 -5.867 -10.414 1 53.22 122 THR B O 1
ATOM 2061 N N . LYS B 1 123 ? 4.613 -6.633 -12.18 1 55.81 123 LYS B N 1
ATOM 2062 C CA . LYS B 1 123 ? 4.852 -5.336 -12.812 1 55.81 123 LYS B CA 1
ATOM 2063 C C . LYS B 1 123 ? 3.592 -4.473 -12.781 1 55.81 123 LYS B C 1
ATOM 2065 O O . LYS B 1 123 ? 3.678 -3.244 -12.734 1 55.81 123 LYS B O 1
ATOM 2070 N N . THR B 1 124 ? 2.506 -5.172 -12.609 1 64 124 THR B N 1
ATOM 2071 C CA . THR B 1 124 ? 1.294 -4.383 -12.805 1 64 124 THR B CA 1
ATOM 2072 C C . THR B 1 124 ? 0.735 -3.92 -11.461 1 64 124 THR B C 1
ATOM 2074 O O . THR B 1 124 ? 0.067 -2.887 -11.383 1 64 124 THR B O 1
ATOM 2077 N N . GLN B 1 125 ? 1.226 -4.648 -10.414 1 74.62 125 GLN B N 1
ATOM 2078 C CA . GLN B 1 125 ? 0.501 -4.32 -9.195 1 74.62 125 GLN B CA 1
ATOM 2079 C C . GLN B 1 125 ? 1.416 -3.646 -8.18 1 74.62 125 GLN B C 1
ATOM 2081 O O . GLN B 1 125 ? 0.952 -3.156 -7.145 1 74.62 125 GLN B O 1
ATOM 2086 N N . ASN B 1 126 ? 2.697 -3.486 -8.461 1 80.5 126 ASN B N 1
ATOM 2087 C CA . ASN B 1 126 ? 3.66 -2.848 -7.574 1 80.5 126 ASN B CA 1
ATOM 2088 C C . ASN B 1 126 ? 3.641 -3.475 -6.184 1 80.5 126 ASN B C 1
ATOM 2090 O O . ASN B 1 126 ? 3.604 -2.764 -5.176 1 80.5 126 ASN B O 1
ATOM 2094 N N . LEU B 1 127 ? 3.594 -4.793 -6.129 1 84.12 127 LEU B N 1
ATOM 2095 C CA . LEU B 1 127 ? 3.697 -5.586 -4.91 1 84.12 127 LEU B CA 1
ATOM 2096 C C . LEU B 1 127 ? 5.102 -6.16 -4.75 1 84.12 127 LEU B C 1
ATOM 2098 O O . LEU B 1 127 ? 5.68 -6.672 -5.711 1 84.12 127 LEU B O 1
ATOM 2102 N N . MET B 1 128 ? 5.648 -6.02 -3.564 1 83.75 128 MET B N 1
ATOM 2103 C CA . MET B 1 128 ? 6.953 -6.586 -3.223 1 83.75 128 MET B CA 1
ATOM 2104 C C . MET B 1 128 ? 6.816 -7.66 -2.152 1 83.75 128 MET B C 1
ATOM 2106 O O . MET B 1 128 ? 6.012 -7.523 -1.229 1 83.75 128 MET B O 1
ATOM 2110 N N . LEU B 1 129 ? 7.488 -8.695 -2.344 1 82.5 129 LEU B N 1
ATOM 2111 C CA . LEU B 1 129 ? 7.648 -9.734 -1.334 1 82.5 129 LEU B CA 1
ATOM 2112 C C . LEU B 1 129 ? 9.086 -9.789 -0.829 1 82.5 129 LEU B C 1
ATOM 2114 O O . LEU B 1 129 ? 10.023 -9.961 -1.616 1 82.5 129 LEU B O 1
ATOM 2118 N N . SER B 1 130 ? 9.266 -9.57 0.427 1 84.31 130 SER B N 1
ATOM 2119 C CA . SER B 1 130 ? 10.625 -9.438 0.926 1 84.31 130 SER B CA 1
ATOM 2120 C C . SER B 1 130 ? 10.758 -10.008 2.334 1 84.31 130 SER B C 1
ATOM 2122 O O . SER B 1 130 ? 9.797 -10.008 3.102 1 84.31 130 SER B O 1
ATOM 2124 N N . GLY B 1 131 ? 11.938 -10.469 2.504 1 82.94 131 GLY B N 1
ATOM 2125 C CA . GLY B 1 131 ? 12.281 -10.883 3.855 1 82.94 131 GLY B CA 1
ATOM 2126 C C . GLY B 1 131 ? 12.883 -9.766 4.688 1 82.94 131 GLY B C 1
ATOM 2127 O O . GLY B 1 131 ? 13.5 -8.844 4.145 1 82.94 131 GLY B O 1
ATOM 2128 N N . PHE B 1 132 ? 12.562 -9.727 5.949 1 81.69 132 PHE B N 1
ATOM 2129 C CA . PHE B 1 132 ? 13.133 -8.719 6.832 1 81.69 132 PHE B CA 1
ATOM 2130 C C . PHE B 1 132 ? 13.672 -9.352 8.109 1 81.69 132 PHE B C 1
ATOM 2132 O O . PHE B 1 132 ? 13.18 -10.406 8.539 1 81.69 132 PHE B O 1
#

Organism: Brassica napus (NCBI:txid3708)

Secondary structure (DSSP, 8-state):
-HHHHHHHHHH----EEEEEEEEEEES-HHHHHIIIIIIT-PPB-TTS-STTSSS-EEEEEETTEEEEEEE----S-SSS--SSGGGS-EEEEEES-HHHHHHHHHH-TT---B-SSSEE--TTTTEEEEE-/-HHHHHHHHHH----EEEEEEEEEEES-HHHHHIIIIIIT-PPB-TTS-STTSSS-EEEEEETTEEEEEEE----S-SSS--SSGGGS-EEEEEES-HHHHHHHHHH-TT---B-SS-EE--TTTTEEEEE-

Nearest PDB structures (foldseek):
  3l7t-assembly2_C  TM=6.550E-01  e=3.517E-05  Streptococcus mutans
  6qh4-assembly2_B  TM=5.040E-01  e=6.751E-05  Homo sapiens
  6qh4-as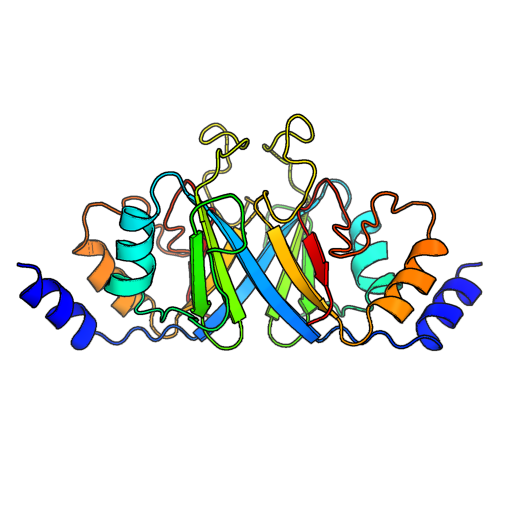sembly1_C  TM=4.716E-01  e=5.551E-05  Homo sapiens
  6qh4-assembly1_A  TM=4.835E-01  e=1.795E-04  Homo sapiens
  3oa4-assembly1_A-2  TM=4.142E-01  e=1.065E-04  Halalkalibacterium halodurans C-125

InterPro domains:
  IPR004360 Glyoxalase/fosfomycin resistance/dioxygenase domain [PF00903] (19-109)
  IPR029068 Glyoxalase/Bleomycin resistance protein/Dihydroxybiphenyl dioxygenase [G3DSA:3.10.180.10] (16-111)
  IPR029068 Glyoxalase/Bleomycin resistance protein/Dihydroxybiphenyl dioxygenase [SSF54593] (15-105)
  IPR037523 Vicinal oxygen chelate (VOC), core domain [PS51819] (18-132)
  IPR050383 Glyoxalase I/Fosfomycin Resistance Protein Families [PTHR21366] (14-107)